Protein AF-A0AAW6M6F6-F1 (afdb_monomer)

Structure (mmCIF, N/CA/C/O backbone):
data_AF-A0AAW6M6F6-F1
#
_entry.id   AF-A0AAW6M6F6-F1
#
loop_
_atom_site.group_PDB
_atom_site.id
_atom_site.type_symbol
_atom_site.label_atom_id
_atom_site.label_alt_id
_atom_site.label_comp_id
_atom_site.label_asym_id
_atom_site.label_entity_id
_atom_site.label_seq_id
_atom_site.pdbx_PDB_ins_code
_atom_site.Cartn_x
_atom_site.Cartn_y
_atom_site.Cartn_z
_atom_site.occupancy
_atom_site.B_iso_or_equiv
_atom_site.auth_seq_id
_atom_site.auth_comp_id
_atom_site.auth_asym_id
_atom_site.auth_atom_id
_atom_site.pdbx_PDB_model_num
ATOM 1 N N . MET A 1 1 ? -24.696 -4.023 10.203 1.00 46.38 1 MET A N 1
ATOM 2 C CA . MET A 1 1 ? -23.803 -4.181 11.370 1.00 46.38 1 MET A CA 1
ATOM 3 C C . MET A 1 1 ? -22.875 -5.337 11.077 1.00 46.38 1 MET A C 1
ATOM 5 O O . MET A 1 1 ? -23.376 -6.430 10.841 1.00 46.38 1 MET A O 1
ATOM 9 N N . SER A 1 2 ? -21.565 -5.092 11.042 1.00 60.69 2 SER A N 1
ATOM 10 C CA . SER A 1 2 ? -20.575 -6.159 10.880 1.00 60.69 2 SER A CA 1
ATOM 11 C C . SER A 1 2 ? -20.701 -7.209 11.989 1.00 60.69 2 SER A C 1
ATOM 13 O O . SER A 1 2 ? -20.653 -6.879 13.171 1.00 60.69 2 SER A O 1
ATOM 15 N N . THR A 1 3 ? -20.844 -8.482 11.618 1.00 79.12 3 THR A N 1
ATOM 16 C CA . THR A 1 3 ? -20.852 -9.619 12.557 1.00 79.12 3 THR A CA 1
ATOM 17 C C . THR A 1 3 ? -19.440 -10.068 12.950 1.00 79.12 3 THR A C 1
ATOM 19 O O . THR A 1 3 ? -19.278 -10.988 13.756 1.00 79.12 3 THR A O 1
ATOM 22 N N . ILE A 1 4 ? -18.398 -9.438 12.392 1.00 89.19 4 ILE A N 1
ATOM 23 C CA . ILE A 1 4 ? -16.995 -9.798 12.639 1.00 89.19 4 ILE A CA 1
ATOM 24 C C . ILE A 1 4 ? -16.580 -9.421 14.065 1.00 89.19 4 ILE A C 1
ATOM 26 O O . ILE A 1 4 ? -15.900 -10.205 14.727 1.00 89.19 4 ILE A O 1
ATOM 30 N N . ILE A 1 5 ? -17.028 -8.259 14.545 1.00 93.69 5 ILE A N 1
ATOM 31 C CA . ILE A 1 5 ? -16.862 -7.792 15.926 1.00 93.69 5 ILE A CA 1
ATOM 32 C C . ILE A 1 5 ? -18.268 -7.582 16.492 1.00 93.69 5 ILE A C 1
ATOM 34 O O . ILE A 1 5 ? -18.785 -6.483 16.374 1.00 93.69 5 ILE A O 1
ATOM 38 N N . PRO A 1 6 ? -18.928 -8.617 17.039 1.00 91.69 6 PRO A N 1
ATOM 39 C CA . PRO A 1 6 ? -20.305 -8.501 17.519 1.00 91.69 6 PRO A CA 1
ATOM 40 C C . PRO A 1 6 ? -20.415 -7.835 18.898 1.00 91.69 6 PRO A C 1
ATOM 42 O O . PRO A 1 6 ? -21.495 -7.387 19.274 1.00 91.69 6 PRO A O 1
ATOM 45 N N . ASP A 1 7 ? -19.320 -7.795 19.660 1.00 91.81 7 ASP A N 1
ATOM 46 C CA . ASP A 1 7 ? -19.290 -7.315 21.038 1.00 91.81 7 ASP A CA 1
ATOM 47 C C . ASP A 1 7 ? -17.903 -6.777 21.440 1.00 91.81 7 ASP A C 1
ATOM 49 O O . ASP A 1 7 ? -16.893 -6.929 20.739 1.00 91.81 7 ASP A O 1
ATOM 53 N N . ILE A 1 8 ? -17.853 -6.133 22.611 1.00 91.19 8 ILE A N 1
ATOM 54 C CA . ILE A 1 8 ? -16.625 -5.548 23.163 1.00 91.19 8 ILE A CA 1
ATOM 55 C C . ILE A 1 8 ? -15.589 -6.609 23.564 1.00 91.19 8 ILE A C 1
ATOM 57 O O . ILE A 1 8 ? -14.389 -6.334 23.530 1.00 91.19 8 ILE A O 1
ATOM 61 N N . GLU A 1 9 ? -16.019 -7.820 23.926 1.00 92.19 9 GLU A N 1
ATOM 62 C CA . GLU A 1 9 ? -15.110 -8.903 24.316 1.00 92.19 9 GLU A CA 1
ATOM 63 C C . GLU A 1 9 ? -14.333 -9.427 23.107 1.00 92.19 9 GLU A C 1
ATOM 65 O O . GLU A 1 9 ? -13.122 -9.627 23.187 1.00 92.19 9 GLU A O 1
ATOM 70 N N . THR A 1 10 ? -14.986 -9.523 21.950 1.00 93.25 10 THR A N 1
ATOM 71 C CA . THR A 1 10 ? -14.354 -9.846 20.671 1.00 93.25 10 THR A CA 1
ATOM 72 C C . THR A 1 10 ? -13.327 -8.783 20.299 1.00 93.25 10 THR A C 1
ATOM 74 O O . THR A 1 10 ? -12.195 -9.120 19.949 1.00 93.25 10 THR A O 1
ATOM 77 N N . LEU A 1 11 ? -13.661 -7.496 20.446 1.00 92.81 11 LEU A N 1
ATOM 78 C CA . LEU A 1 11 ? -12.717 -6.406 20.190 1.00 92.81 11 LEU A CA 1
ATOM 79 C C . LEU A 1 11 ? -11.484 -6.494 21.115 1.00 92.81 11 LEU A C 1
ATOM 81 O O . LEU A 1 11 ? -10.346 -6.363 20.656 1.00 92.81 11 LEU A O 1
ATOM 85 N N . LYS A 1 12 ? -11.681 -6.794 22.405 1.00 92.75 12 LYS A N 1
ATOM 86 C CA . LYS A 1 12 ? -10.597 -6.944 23.396 1.00 92.75 12 LYS A CA 1
ATOM 87 C C . LYS A 1 12 ? -9.576 -8.031 23.054 1.00 92.75 12 LYS A C 1
ATOM 89 O O . LYS A 1 12 ? -8.444 -7.962 23.531 1.00 92.75 12 LYS A O 1
ATOM 94 N N . THR A 1 13 ? -9.929 -9.008 22.220 1.00 93.31 13 THR A N 1
ATOM 95 C CA . THR A 1 13 ? -8.981 -10.052 21.796 1.00 93.31 13 THR A CA 1
ATOM 96 C C . THR A 1 13 ? -7.839 -9.510 20.929 1.00 93.31 13 THR A C 1
ATOM 98 O O . THR A 1 13 ? -6.748 -10.080 20.917 1.00 93.31 13 THR A O 1
ATOM 101 N N . VAL A 1 14 ? -8.055 -8.384 20.237 1.00 94.38 14 VAL A N 1
ATOM 102 C CA . VAL A 1 14 ? -7.091 -7.808 19.283 1.00 94.38 14 VAL A CA 1
ATOM 103 C C . VAL A 1 14 ? -6.572 -6.431 19.679 1.00 94.38 14 VAL A C 1
ATOM 105 O O . VAL A 1 14 ? -5.511 -6.016 19.200 1.00 94.38 14 VAL A O 1
ATOM 108 N N . VAL A 1 15 ? -7.247 -5.729 20.589 1.00 92.19 15 VAL A N 1
ATOM 109 C CA . VAL A 1 15 ? -6.826 -4.421 21.107 1.00 92.19 15 VAL A CA 1
ATOM 110 C C . VAL A 1 15 ? -6.926 -4.353 22.624 1.00 92.19 15 VAL A C 1
ATOM 112 O O . VAL A 1 15 ? -7.806 -4.934 23.248 1.00 92.19 15 VAL A O 1
ATOM 115 N N . LYS A 1 16 ? -6.013 -3.600 23.241 1.00 85.38 16 LYS A N 1
ATOM 116 C CA . LYS A 1 16 ? -5.993 -3.437 24.694 1.00 85.38 16 LYS A CA 1
ATOM 117 C C . LYS A 1 16 ? -7.040 -2.410 25.127 1.00 85.38 16 LYS A C 1
ATOM 119 O O . LYS A 1 16 ? -6.812 -1.212 24.990 1.00 85.38 16 LYS A O 1
ATOM 124 N N . ILE A 1 17 ? -8.138 -2.883 25.713 1.00 82.06 17 ILE A N 1
ATOM 125 C CA . ILE A 1 17 ? -9.184 -2.050 26.319 1.00 82.06 17 ILE A CA 1
ATOM 126 C C . ILE A 1 17 ? -9.294 -2.417 27.803 1.00 82.06 17 ILE A C 1
ATOM 128 O O . ILE A 1 17 ? -9.713 -3.515 28.154 1.0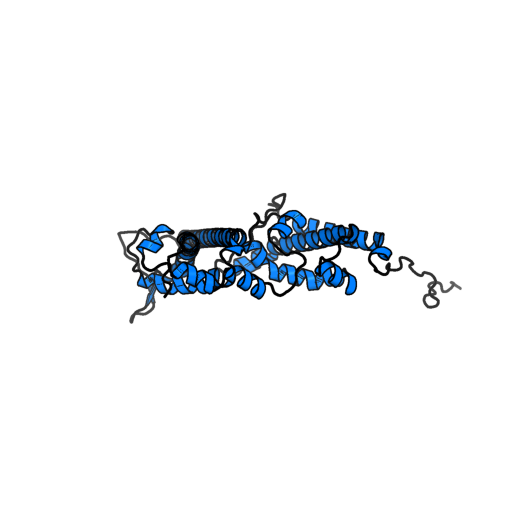0 82.06 17 ILE A O 1
ATOM 132 N N . ASN A 1 18 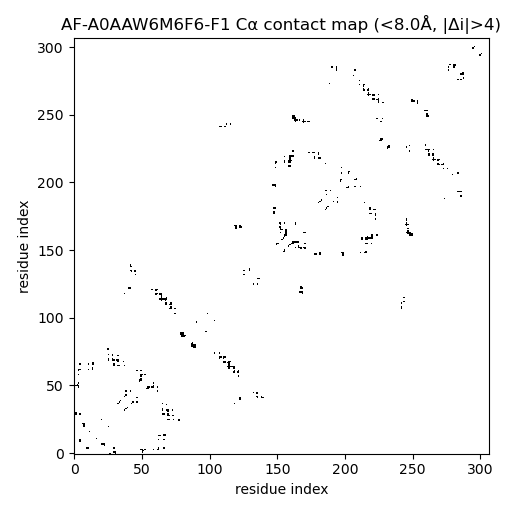? -8.895 -1.495 28.684 1.00 70.31 18 ASN A N 1
ATOM 133 C CA . ASN A 1 18 ? -8.864 -1.715 30.140 1.00 70.31 18 ASN A CA 1
ATOM 134 C C . ASN A 1 18 ? -10.103 -1.169 30.876 1.00 70.31 18 ASN A C 1
ATOM 136 O O . ASN A 1 18 ? -10.195 -1.286 32.098 1.00 70.31 18 ASN A O 1
ATOM 140 N N . ALA A 1 19 ? -10.987 -0.464 30.172 1.00 66.12 19 ALA A N 1
ATOM 141 C CA . ALA A 1 19 ? -12.178 0.165 30.732 1.00 66.12 19 ALA A CA 1
ATOM 142 C C . ALA A 1 19 ? -13.436 -0.522 30.193 1.00 66.12 19 ALA A C 1
ATOM 144 O O . ALA A 1 19 ? -13.404 -1.134 29.126 1.00 66.12 19 ALA A O 1
ATOM 145 N N . ALA A 1 20 ? -14.540 -0.412 30.931 1.00 70.00 20 ALA A N 1
ATOM 146 C CA . ALA A 1 20 ? -15.856 -0.787 30.434 1.00 70.00 20 ALA A CA 1
ATOM 147 C C . ALA A 1 20 ? -16.324 0.285 29.436 1.00 70.00 20 ALA A C 1
ATOM 149 O O . ALA A 1 20 ? -17.071 1.186 29.798 1.00 70.00 20 ALA A O 1
ATOM 150 N N . ILE A 1 21 ? -15.798 0.238 28.210 1.00 79.56 21 ILE A N 1
ATOM 151 C CA . ILE A 1 21 ? -16.317 1.041 27.099 1.00 79.56 21 ILE A CA 1
ATOM 152 C C . ILE A 1 21 ? -17.584 0.331 26.600 1.00 79.56 21 ILE A C 1
ATOM 154 O O . ILE A 1 21 ? -17.484 -0.856 26.266 1.00 79.56 21 ILE A O 1
ATOM 158 N N . PRO A 1 22 ? -18.755 0.997 26.572 1.00 86.62 22 PRO A N 1
ATOM 159 C CA . PRO A 1 22 ? -19.959 0.435 25.969 1.00 86.62 22 PRO A CA 1
ATOM 160 C C . PRO A 1 22 ? -19.710 0.099 24.499 1.00 86.62 22 PRO A C 1
ATOM 162 O O . PRO A 1 22 ? -19.060 0.860 23.779 1.00 86.62 22 PRO A O 1
ATOM 165 N N . TYR A 1 23 ? -20.216 -1.043 24.041 1.00 89.12 23 TYR A N 1
ATOM 166 C CA . TYR A 1 23 ? -20.014 -1.477 22.659 1.00 89.12 23 TYR A CA 1
ATOM 167 C C . TYR A 1 23 ? -20.660 -0.497 21.665 1.00 89.12 23 TYR A C 1
ATOM 169 O O . TYR A 1 23 ? -20.109 -0.223 20.603 1.00 89.12 23 TYR A O 1
ATOM 177 N N . GLU A 1 24 ? -21.774 0.112 22.060 1.00 88.94 24 GLU A N 1
ATOM 178 C CA . GLU A 1 24 ? -22.535 1.114 21.315 1.00 88.94 24 GLU A CA 1
ATOM 179 C C . GLU A 1 24 ? -21.725 2.385 21.034 1.00 88.94 24 GLU A C 1
ATOM 181 O O . GLU A 1 24 ? -21.984 3.069 20.049 1.00 88.94 24 GLU A O 1
ATOM 186 N N . SER A 1 25 ? -20.721 2.689 21.863 1.00 87.44 25 SER A N 1
ATOM 187 C CA . SER A 1 25 ? -19.815 3.824 21.653 1.00 87.44 25 SER A CA 1
ATOM 188 C C . SER A 1 25 ? -18.738 3.544 20.603 1.00 87.44 25 SER A C 1
ATOM 190 O O . SER A 1 25 ? -18.072 4.470 20.158 1.00 87.44 25 SER A O 1
ATOM 192 N N . VAL A 1 26 ? -18.527 2.279 20.228 1.00 89.75 26 VAL A N 1
ATOM 193 C CA . VAL A 1 26 ? -17.476 1.865 19.283 1.00 89.75 26 VAL A CA 1
ATOM 194 C C . VAL A 1 26 ? -18.065 1.308 17.988 1.00 89.75 26 VAL A C 1
ATOM 196 O O . VAL A 1 26 ? -17.446 1.425 16.933 1.00 89.75 26 VAL A O 1
ATOM 199 N N . SER A 1 27 ? -19.262 0.720 18.046 1.00 90.75 27 SER A N 1
ATOM 200 C CA . SER A 1 27 ? -19.880 0.017 16.922 1.00 90.75 27 SER A CA 1
ATOM 201 C C . SER A 1 27 ? -20.095 0.842 15.643 1.00 90.75 27 SER A C 1
ATOM 203 O O . SER A 1 27 ? -19.981 0.235 14.573 1.00 90.75 27 SER A O 1
ATOM 205 N N . PRO A 1 28 ? -20.321 2.176 15.676 1.00 91.44 28 PRO A N 1
ATOM 206 C CA . PRO A 1 28 ? -20.384 2.976 14.450 1.00 91.44 28 PRO A CA 1
ATOM 207 C C . PRO A 1 28 ? -19.073 2.916 13.653 1.00 91.44 28 PRO A C 1
ATOM 209 O O . PRO A 1 28 ? -19.085 2.581 12.470 1.00 91.44 28 PRO A O 1
ATOM 212 N N . TYR A 1 29 ? -17.936 3.077 14.337 1.00 94.06 29 TYR A N 1
ATOM 213 C CA . TYR A 1 29 ? -16.607 3.112 13.717 1.00 94.06 29 TYR A CA 1
ATOM 214 C C . TYR A 1 29 ? -16.141 1.756 13.172 1.00 94.06 29 TYR A C 1
ATOM 216 O O . TYR A 1 29 ? -15.140 1.694 12.461 1.00 94.06 29 TYR A O 1
ATOM 224 N N . ILE A 1 30 ? -16.822 0.653 13.512 1.00 94.56 30 ILE A N 1
ATOM 225 C CA . ILE A 1 30 ? -16.489 -0.680 12.986 1.00 94.56 30 ILE A CA 1
ATOM 226 C C . ILE A 1 30 ? -16.809 -0.746 11.493 1.00 94.56 30 ILE A C 1
ATOM 228 O O . ILE A 1 30 ? -15.996 -1.253 10.722 1.00 94.56 30 ILE A O 1
ATOM 232 N N . ASN A 1 31 ? -17.978 -0.245 11.081 1.00 91.75 31 ASN A N 1
ATOM 233 C CA . ASN A 1 31 ? -18.333 -0.241 9.660 1.00 91.75 31 ASN A CA 1
ATOM 234 C C . ASN A 1 31 ? -17.477 0.796 8.920 1.00 91.75 31 ASN A C 1
ATOM 236 O O . ASN A 1 31 ? -16.895 0.459 7.899 1.00 91.75 31 ASN A O 1
ATOM 240 N N . ASP A 1 32 ? -17.253 1.978 9.506 1.00 93.88 32 ASP A N 1
ATOM 241 C CA . ASP A 1 32 ? -16.365 2.985 8.907 1.00 93.88 32 ASP A CA 1
ATOM 242 C C . ASP A 1 32 ? -14.947 2.435 8.676 1.00 93.88 32 ASP A C 1
ATOM 244 O O . ASP A 1 32 ? -14.358 2.622 7.615 1.00 93.88 32 ASP A O 1
ATOM 248 N N . ALA A 1 33 ? -14.385 1.701 9.644 1.00 95.12 33 ALA A N 1
ATOM 249 C CA . ALA A 1 33 ? -13.069 1.086 9.490 1.00 95.12 33 ALA A CA 1
ATOM 250 C C . ALA A 1 33 ? -13.042 -0.014 8.414 1.00 95.12 33 ALA A C 1
ATOM 252 O O . ALA A 1 33 ? -12.015 -0.181 7.748 1.00 95.12 33 ALA A O 1
ATOM 253 N N . LEU A 1 34 ? -14.135 -0.768 8.244 1.00 94.88 34 LEU A N 1
ATOM 254 C CA . LEU A 1 34 ? -14.266 -1.741 7.157 1.00 94.88 34 LEU A CA 1
ATOM 255 C C . LEU A 1 34 ? -14.268 -1.031 5.804 1.00 94.88 34 LEU A C 1
ATOM 257 O O . LEU A 1 34 ? -13.418 -1.347 4.969 1.00 94.88 34 LEU A O 1
ATOM 261 N N . ASP A 1 35 ? -15.149 -0.051 5.639 1.00 93.81 35 ASP A N 1
ATOM 262 C CA . ASP A 1 35 ? -15.405 0.642 4.376 1.00 93.81 35 ASP A CA 1
ATOM 263 C C . ASP A 1 35 ? -14.191 1.474 3.931 1.00 93.81 35 ASP A C 1
ATOM 265 O O . ASP A 1 35 ? -13.819 1.479 2.758 1.00 93.81 35 ASP A O 1
ATOM 269 N N . ILE A 1 36 ? -13.522 2.155 4.870 1.00 93.62 36 ILE A N 1
ATOM 270 C CA . ILE A 1 36 ? -12.385 3.035 4.564 1.00 93.62 36 ILE A CA 1
ATOM 271 C C . ILE A 1 36 ? -11.114 2.227 4.273 1.00 93.62 36 ILE A C 1
ATOM 273 O O . ILE A 1 36 ? -10.368 2.560 3.348 1.00 93.62 36 ILE A O 1
ATOM 277 N N . TYR A 1 37 ? -10.821 1.190 5.066 1.00 95.25 37 TYR A N 1
ATOM 278 C CA . TYR A 1 37 ? -9.491 0.568 5.055 1.00 95.25 37 TYR A CA 1
ATOM 279 C C . TYR A 1 37 ? -9.452 -0.850 4.491 1.00 95.25 37 TYR A C 1
ATOM 281 O O . TYR A 1 37 ? -8.457 -1.218 3.863 1.00 95.25 37 TYR A O 1
ATOM 289 N N . ILE A 1 38 ? -10.475 -1.672 4.735 1.00 95.88 38 ILE A N 1
ATOM 290 C CA . ILE A 1 38 ? -10.411 -3.115 4.462 1.00 95.88 38 ILE A CA 1
ATOM 291 C C . ILE A 1 38 ? -11.093 -3.447 3.137 1.00 95.88 38 ILE A C 1
ATOM 293 O O . ILE A 1 38 ? -10.454 -4.046 2.270 1.00 95.88 38 ILE A O 1
ATOM 297 N N . GLU A 1 39 ? -12.351 -3.043 2.956 1.00 95.00 39 GLU A N 1
ATOM 298 C CA . GLU A 1 39 ? -13.147 -3.350 1.763 1.00 95.00 39 GLU A CA 1
ATOM 299 C C . GLU A 1 39 ? -12.451 -2.944 0.459 1.00 95.00 39 GLU A C 1
ATOM 301 O O . GLU A 1 39 ? -12.345 -3.800 -0.425 1.00 95.00 39 GLU A O 1
ATOM 306 N N . PRO A 1 40 ? -11.850 -1.743 0.330 1.00 93.62 40 PRO A N 1
ATOM 307 C CA . PRO A 1 40 ? -11.172 -1.359 -0.906 1.00 93.62 40 PRO A CA 1
ATOM 308 C C . PRO A 1 40 ? -10.025 -2.310 -1.277 1.00 93.62 40 PRO A C 1
ATOM 310 O O . PRO A 1 40 ? -9.686 -2.462 -2.450 1.00 93.62 40 PRO A O 1
ATOM 313 N N . GLN A 1 41 ? -9.428 -2.981 -0.287 1.00 94.75 41 GLN A N 1
ATOM 314 C CA . GLN A 1 41 ? -8.277 -3.857 -0.485 1.00 94.75 41 GLN A CA 1
ATOM 315 C C . GLN A 1 41 ? -8.651 -5.319 -0.753 1.00 94.75 41 GLN A C 1
ATOM 317 O O . GLN A 1 41 ? -7.891 -6.014 -1.438 1.00 94.75 41 GLN A O 1
ATOM 322 N N . VAL A 1 42 ? -9.779 -5.798 -0.216 1.00 95.12 42 VAL A N 1
ATOM 323 C CA . VAL A 1 42 ? -10.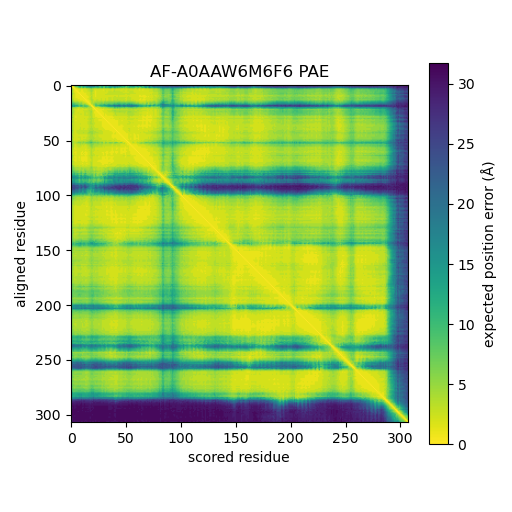153 -7.227 -0.266 1.00 95.12 42 VAL A CA 1
ATOM 324 C C . VAL A 1 42 ? -11.479 -7.520 -0.970 1.00 95.12 42 VAL A C 1
ATOM 326 O O . VAL A 1 42 ? -11.675 -8.655 -1.396 1.00 95.12 42 VAL A O 1
ATOM 329 N N . GLY A 1 43 ? -12.353 -6.524 -1.120 1.00 94.94 43 GLY A N 1
ATOM 330 C CA . GLY A 1 43 ? -13.701 -6.659 -1.671 1.00 94.94 43 GLY A CA 1
ATOM 331 C C . GLY A 1 43 ? -14.738 -7.114 -0.638 1.00 94.94 43 GLY A C 1
ATOM 332 O O . GLY A 1 43 ? -14.432 -7.852 0.304 1.00 94.94 43 GLY A O 1
ATOM 333 N N . ASN A 1 44 ? -15.990 -6.702 -0.837 1.00 93.81 44 ASN A N 1
ATOM 334 C CA . ASN A 1 44 ? -17.114 -6.995 0.058 1.00 93.81 44 ASN A CA 1
ATOM 335 C C . ASN A 1 44 ? -17.354 -8.505 0.245 1.00 93.81 44 ASN A C 1
ATOM 337 O O . ASN A 1 44 ? -17.576 -8.963 1.360 1.00 93.81 44 ASN A O 1
ATOM 341 N N . VAL A 1 45 ? -17.202 -9.310 -0.812 1.00 94.81 45 VAL A N 1
ATOM 342 C CA . VAL A 1 45 ? -17.445 -10.763 -0.742 1.00 94.81 45 VAL A CA 1
ATOM 343 C C . VAL A 1 45 ? -16.492 -11.464 0.237 1.00 94.81 45 VAL A C 1
ATOM 345 O O . VAL A 1 45 ? -16.878 -12.413 0.916 1.00 94.81 45 VAL A O 1
ATOM 348 N N . ILE A 1 46 ? -15.244 -10.998 0.356 1.00 95.94 46 ILE A N 1
ATOM 349 C CA . ILE A 1 46 ? -14.286 -11.548 1.330 1.00 95.94 46 ILE A CA 1
ATOM 350 C C . ILE A 1 46 ? -14.702 -11.203 2.763 1.00 95.94 46 ILE A C 1
ATOM 352 O O . ILE A 1 46 ? -14.565 -12.035 3.663 1.00 95.94 46 ILE A O 1
ATOM 356 N N . ILE A 1 47 ? -15.249 -10.005 2.971 1.00 95.19 47 ILE A N 1
ATOM 357 C CA . ILE A 1 47 ? -15.801 -9.577 4.260 1.00 95.19 47 ILE A CA 1
ATOM 358 C C . ILE A 1 47 ? -17.030 -10.423 4.614 1.00 95.19 47 ILE A C 1
ATOM 360 O O . ILE A 1 47 ? -17.139 -10.882 5.754 1.00 95.19 47 ILE A O 1
ATOM 364 N N . ASP A 1 48 ? -17.905 -10.706 3.648 1.00 94.25 48 ASP A N 1
ATOM 365 C CA . ASP A 1 48 ? -19.095 -11.541 3.843 1.00 94.25 48 ASP A CA 1
ATOM 366 C C . ASP A 1 48 ? -18.721 -12.976 4.233 1.00 94.25 48 ASP A C 1
ATOM 368 O O . ASP A 1 48 ? -19.253 -13.511 5.208 1.00 94.25 48 ASP A O 1
ATOM 372 N N . ILE A 1 49 ? -17.736 -13.580 3.554 1.00 93.44 49 ILE A N 1
ATOM 373 C CA . ILE A 1 49 ? -17.220 -14.914 3.909 1.00 93.44 49 ILE A CA 1
ATOM 374 C C . ILE A 1 49 ? -16.712 -14.921 5.354 1.00 93.44 49 ILE A C 1
ATOM 376 O O . ILE A 1 49 ? -17.048 -15.822 6.124 1.00 93.44 49 ILE A O 1
ATOM 380 N N . ALA A 1 50 ? -15.939 -13.912 5.758 1.00 93.56 50 ALA A N 1
ATOM 381 C CA . ALA A 1 50 ? -15.424 -13.825 7.124 1.00 93.56 50 ALA A CA 1
ATOM 382 C C . ALA A 1 50 ? -16.537 -13.609 8.168 1.00 93.56 50 ALA A C 1
ATOM 384 O O . ALA A 1 50 ? -16.444 -14.103 9.295 1.00 93.56 50 ALA A O 1
ATOM 385 N N . SER A 1 51 ? -17.599 -12.905 7.776 1.00 91.50 51 SER A N 1
ATOM 386 C CA . SER A 1 51 ? -18.777 -12.597 8.590 1.00 91.50 51 SER A CA 1
ATOM 387 C C . SER A 1 51 ? -19.636 -13.827 8.904 1.00 91.50 51 SER A C 1
ATOM 389 O O . SER A 1 51 ? -20.274 -13.853 9.959 1.00 91.50 51 SER A O 1
ATOM 391 N N . THR A 1 52 ? -19.607 -14.868 8.058 1.00 90.19 52 THR A N 1
ATOM 392 C CA . THR A 1 52 ? -20.269 -16.162 8.341 1.00 90.19 52 THR A CA 1
ATOM 393 C C . THR A 1 52 ? -19.678 -16.876 9.560 1.00 90.19 52 THR A C 1
ATOM 395 O O . THR A 1 52 ? -20.376 -17.602 10.263 1.00 90.19 52 THR A O 1
ATOM 398 N N . GLY A 1 53 ? -18.385 -16.663 9.831 1.00 84.75 53 GLY A N 1
ATOM 399 C CA . GLY A 1 53 ? -17.648 -17.337 10.897 1.00 84.75 53 GLY A CA 1
ATOM 400 C C . GLY A 1 53 ? -17.192 -18.766 10.586 1.00 84.75 53 GLY A C 1
ATOM 401 O O . GLY A 1 53 ? -16.505 -19.347 11.425 1.00 84.75 53 GLY A O 1
ATOM 402 N N . GLU A 1 54 ? -17.503 -19.316 9.407 1.00 90.38 54 GLU A N 1
ATOM 403 C CA . GLU A 1 54 ? -17.063 -20.663 9.007 1.00 90.38 54 GLU A CA 1
ATOM 404 C C . GLU A 1 54 ? -15.546 -20.717 8.766 1.00 90.38 54 GLU A C 1
ATOM 406 O O . GLU A 1 54 ? -14.858 -21.632 9.224 1.00 90.38 54 GLU A O 1
ATOM 411 N N . ASP A 1 55 ? -14.995 -19.694 8.104 1.00 93.88 55 ASP A N 1
ATOM 412 C CA . ASP A 1 55 ? -13.552 -19.544 7.914 1.00 93.88 55 ASP A CA 1
ATOM 413 C C . ASP A 1 55 ? -12.921 -18.770 9.077 1.00 93.88 55 ASP A C 1
ATOM 415 O O . ASP A 1 55 ? -12.691 -17.557 9.023 1.00 93.88 55 ASP A O 1
ATOM 419 N N . THR A 1 56 ? -12.618 -19.495 10.152 1.00 93.88 56 THR A N 1
ATOM 420 C CA . THR A 1 56 ? -12.026 -18.929 11.372 1.00 93.88 56 THR A CA 1
ATOM 421 C C . THR A 1 56 ? -10.677 -18.252 11.129 1.00 93.88 56 THR A C 1
ATOM 423 O O . THR A 1 56 ? -10.357 -17.268 11.795 1.00 93.88 56 THR A O 1
ATOM 426 N N . THR A 1 57 ? -9.892 -18.728 10.155 1.00 96.19 57 THR A N 1
ATOM 427 C CA . THR A 1 57 ? -8.579 -18.148 9.836 1.00 96.19 57 THR A CA 1
ATOM 428 C C . THR A 1 57 ? -8.728 -16.805 9.135 1.00 96.19 57 THR A C 1
ATOM 430 O O . THR A 1 57 ? -8.042 -15.847 9.498 1.00 96.19 57 THR A O 1
ATOM 433 N N . LEU A 1 58 ? -9.624 -16.713 8.146 1.00 96.56 58 LEU A N 1
ATOM 434 C CA . LEU A 1 58 ? -9.923 -15.444 7.487 1.00 96.56 58 LEU A CA 1
ATOM 435 C C . LEU A 1 58 ? -10.519 -14.447 8.486 1.00 96.56 58 LEU A C 1
ATOM 437 O O . LEU A 1 58 ? -10.061 -13.306 8.556 1.00 96.56 58 LEU A O 1
ATOM 441 N N . LYS A 1 59 ? -11.474 -14.900 9.308 1.00 95.69 59 LYS A N 1
ATOM 442 C CA . LYS A 1 59 ? -12.093 -14.079 10.351 1.00 95.69 59 LYS A CA 1
ATOM 443 C C . LYS A 1 59 ? -11.063 -13.518 11.333 1.00 95.69 59 LYS A C 1
ATOM 445 O O . LYS A 1 59 ? -11.073 -12.314 11.561 1.00 95.69 59 LYS A O 1
ATOM 450 N N . ASP A 1 60 ? -10.146 -14.334 11.866 1.00 96.31 60 ASP A N 1
ATOM 451 C CA . ASP A 1 60 ? -9.089 -13.856 12.779 1.00 96.31 60 ASP A CA 1
ATOM 452 C C . ASP A 1 60 ? -8.177 -12.817 12.105 1.00 96.31 60 ASP A C 1
ATOM 454 O O . ASP A 1 60 ? -7.807 -11.809 12.708 1.00 96.31 60 ASP A O 1
ATOM 458 N N . LYS A 1 61 ? -7.842 -13.011 10.825 1.00 97.50 61 LYS A N 1
ATOM 459 C CA . LYS A 1 61 ? -7.006 -12.056 10.082 1.00 97.50 61 LYS A CA 1
ATOM 460 C C . LYS A 1 61 ? -7.703 -10.716 9.860 1.00 97.50 61 LYS A C 1
ATOM 462 O O . LYS A 1 61 ? -7.063 -9.689 10.085 1.00 97.50 61 LYS A O 1
ATOM 467 N N . ILE A 1 62 ? -8.983 -10.716 9.477 1.00 97.19 62 ILE A N 1
ATOM 468 C CA . ILE A 1 62 ? -9.769 -9.478 9.356 1.00 97.19 62 ILE A CA 1
ATOM 469 C C . ILE A 1 62 ? -9.949 -8.825 10.729 1.00 97.19 62 ILE A C 1
ATOM 471 O O . ILE A 1 62 ? -9.755 -7.623 10.871 1.00 97.19 62 ILE A O 1
ATOM 475 N N . LEU A 1 63 ? -10.226 -9.604 11.775 1.00 96.56 63 LEU A N 1
ATOM 476 C CA . LEU A 1 63 ? -10.369 -9.091 13.136 1.00 96.56 63 LEU A CA 1
ATOM 477 C C . LEU A 1 63 ? -9.102 -8.354 13.609 1.00 96.56 63 LEU A C 1
ATOM 479 O O . LEU A 1 63 ? -9.185 -7.266 14.183 1.00 96.56 63 LEU A O 1
ATOM 483 N N . ARG A 1 64 ? -7.916 -8.906 13.319 1.00 97.06 64 ARG A N 1
ATOM 484 C CA . ARG A 1 64 ? -6.617 -8.321 13.697 1.00 97.06 64 ARG A CA 1
ATOM 485 C C . ARG A 1 64 ? -6.303 -6.986 13.025 1.00 97.06 64 ARG A C 1
ATOM 487 O O . ARG A 1 64 ? -5.538 -6.220 13.615 1.00 97.06 64 ARG A O 1
ATOM 494 N N . CYS A 1 65 ? -6.833 -6.704 11.834 1.00 96.75 65 CYS A N 1
ATOM 495 C CA . CYS A 1 65 ? -6.719 -5.373 11.232 1.00 96.75 65 CYS A CA 1
ATOM 496 C C . CYS A 1 65 ? -7.875 -4.458 11.646 1.00 96.75 65 CYS A C 1
ATOM 498 O O . CYS A 1 65 ? -7.624 -3.319 12.038 1.00 96.75 65 CYS A O 1
ATOM 500 N N . LEU A 1 66 ? -9.107 -4.969 11.663 1.00 97.06 66 LEU A N 1
ATOM 501 C CA . LEU A 1 66 ? -10.308 -4.193 11.952 1.00 97.06 66 LEU A CA 1
ATOM 502 C C . LEU A 1 66 ? -10.311 -3.594 13.360 1.00 97.06 66 LEU A C 1
ATOM 504 O O . LEU A 1 66 ? -10.597 -2.410 13.514 1.00 97.06 66 LEU A O 1
ATOM 508 N N . GLY A 1 67 ? -9.955 -4.368 14.388 1.00 96.19 67 GLY A N 1
ATOM 509 C CA . GLY A 1 67 ? -10.011 -3.894 15.774 1.00 96.19 67 GLY A CA 1
ATOM 510 C C . GLY A 1 67 ? -9.137 -2.658 16.040 1.00 96.19 67 GLY A C 1
ATOM 511 O O . GLY A 1 67 ? -9.648 -1.645 16.523 1.00 96.19 67 GLY A O 1
ATOM 512 N N . PRO A 1 68 ? -7.828 -2.689 15.714 1.00 96.62 68 PRO A N 1
ATOM 513 C CA . PRO A 1 68 ? -6.965 -1.516 15.848 1.00 96.62 68 PRO A CA 1
ATOM 514 C C . PRO A 1 68 ? -7.416 -0.314 15.011 1.00 96.62 68 PRO A C 1
ATOM 516 O O . PRO A 1 68 ? -7.370 0.803 15.518 1.00 96.62 68 PRO A O 1
ATOM 519 N N . LEU A 1 69 ? -7.873 -0.527 13.771 1.00 96.56 69 LEU A N 1
ATOM 520 C CA . LEU A 1 69 ? -8.337 0.558 12.894 1.00 96.56 69 LEU A CA 1
ATOM 521 C C . LEU A 1 69 ? -9.620 1.213 13.418 1.00 96.56 69 LEU A C 1
ATOM 523 O O . LEU A 1 69 ? -9.712 2.437 13.432 1.00 96.56 69 LEU A O 1
ATOM 527 N N . THR A 1 70 ? -10.550 0.410 13.939 1.00 95.25 70 THR A N 1
ATOM 528 C CA . THR A 1 70 ? -11.780 0.882 14.593 1.00 95.25 70 THR A CA 1
ATOM 529 C C . THR A 1 70 ? -11.450 1.829 15.743 1.00 95.25 70 THR A C 1
ATOM 531 O O . THR A 1 70 ? -11.950 2.948 15.796 1.00 95.25 70 THR A O 1
ATOM 534 N N . LEU A 1 71 ? -10.566 1.415 16.661 1.00 93.62 71 LEU A N 1
ATOM 535 C CA . LEU A 1 71 ? -10.189 2.277 17.783 1.00 93.62 71 LEU A CA 1
ATOM 536 C C . LEU A 1 71 ? -9.397 3.504 17.335 1.00 93.62 71 LEU A C 1
ATOM 538 O O . LEU A 1 71 ? -9.552 4.562 17.938 1.00 93.62 71 LEU A O 1
ATOM 542 N N . ALA A 1 72 ? -8.554 3.388 16.305 1.00 92.88 72 ALA A N 1
ATOM 543 C CA . ALA A 1 72 ? -7.821 4.533 15.773 1.00 92.88 72 ALA A CA 1
ATOM 544 C C . ALA A 1 72 ? -8.769 5.618 15.236 1.00 92.88 72 ALA A C 1
ATOM 546 O O . ALA A 1 72 ? -8.508 6.794 15.474 1.00 92.88 72 ALA A O 1
ATOM 547 N N . LEU A 1 73 ? -9.869 5.230 14.577 1.00 92.25 73 LEU A N 1
ATOM 548 C CA . LEU A 1 73 ? -10.928 6.154 14.158 1.00 92.25 73 LEU A CA 1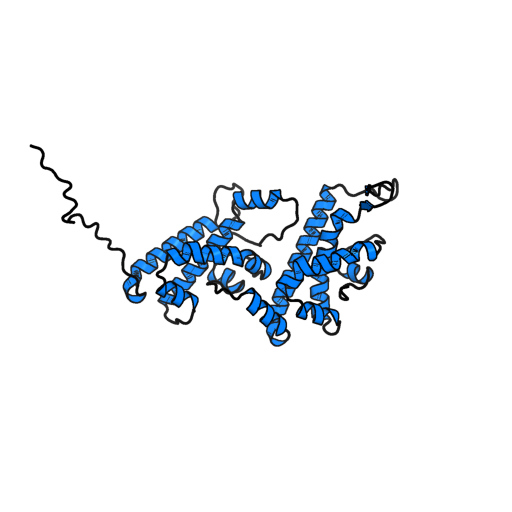
ATOM 549 C C . LEU A 1 73 ? -11.693 6.724 15.358 1.00 92.25 73 LEU A C 1
ATOM 551 O O . LEU A 1 73 ? -11.816 7.935 15.484 1.00 92.25 73 LEU A O 1
ATOM 555 N N . ALA A 1 74 ? -12.130 5.863 16.278 1.00 91.12 74 ALA A N 1
ATOM 556 C CA . ALA A 1 74 ? -12.962 6.267 17.411 1.00 91.12 74 ALA A CA 1
ATOM 557 C C . ALA A 1 74 ? -12.239 7.190 18.417 1.00 91.12 74 ALA A C 1
ATOM 559 O O . ALA A 1 74 ? -12.883 7.918 19.167 1.00 91.12 74 ALA A O 1
ATOM 560 N N . THR A 1 75 ? -10.900 7.149 18.475 1.00 87.75 75 THR A N 1
ATOM 561 C CA . THR A 1 75 ? -10.096 7.790 19.537 1.00 87.75 75 THR A CA 1
ATOM 562 C C . THR A 1 75 ? -10.409 9.276 19.736 1.00 87.75 75 THR A C 1
ATOM 564 O O . THR A 1 75 ? -10.421 9.726 20.881 1.00 87.75 75 THR A O 1
ATOM 567 N N . ASP A 1 76 ? -10.671 10.022 18.662 1.00 82.50 76 ASP A N 1
ATOM 568 C CA . ASP A 1 76 ? -10.908 11.470 18.748 1.00 82.50 76 ASP A CA 1
ATOM 569 C C . ASP A 1 76 ? -12.272 11.804 19.381 1.00 82.50 76 ASP A C 1
ATOM 571 O O . ASP A 1 76 ? -12.446 12.879 19.951 1.00 82.50 76 ASP A O 1
ATOM 575 N N . GLU A 1 77 ? -13.225 10.873 19.324 1.00 84.19 77 GLU A N 1
ATOM 576 C CA . GLU A 1 77 ? -14.621 11.099 19.704 1.00 84.19 77 GLU A CA 1
ATOM 577 C C . GLU A 1 77 ? -15.029 10.356 20.984 1.00 84.19 77 GLU A C 1
ATOM 579 O O . GLU A 1 77 ? -15.955 10.783 21.669 1.00 84.19 77 GLU A O 1
ATOM 584 N N . LEU A 1 78 ? -14.303 9.305 21.391 1.00 82.50 78 LEU A N 1
ATOM 585 C CA . LEU A 1 78 ? -14.630 8.498 22.581 1.00 82.50 78 LEU A CA 1
ATOM 586 C C . LEU A 1 78 ? -14.681 9.292 23.902 1.00 82.50 78 LEU A C 1
ATOM 588 O O . LEU A 1 78 ? -15.276 8.824 24.871 1.00 82.50 78 LEU A O 1
ATOM 592 N N . GLY A 1 79 ? -14.040 10.463 23.968 1.00 74.56 79 GLY A N 1
ATOM 593 C CA . GLY A 1 79 ? -14.068 11.354 25.136 1.00 74.56 79 GLY A CA 1
ATOM 594 C C . GLY A 1 79 ? -15.138 12.449 25.083 1.00 74.56 79 GLY A C 1
ATOM 595 O O . GLY A 1 79 ? -15.255 13.221 26.038 1.00 74.56 79 GLY A O 1
ATOM 596 N N . ILE A 1 80 ? -15.885 12.541 23.980 1.00 77.88 80 ILE A N 1
ATOM 597 C CA . ILE A 1 80 ? -16.835 13.615 23.692 1.00 77.88 80 ILE A CA 1
ATOM 598 C C . ILE A 1 80 ? -18.255 13.137 24.004 1.00 77.88 80 ILE A C 1
ATOM 600 O O . ILE A 1 80 ? -18.646 12.014 23.700 1.00 77.88 80 ILE A O 1
ATOM 604 N N . SER A 1 81 ? -19.049 13.993 24.640 1.00 75.88 81 SER A N 1
ATOM 605 C CA . SER A 1 81 ? -20.459 13.743 24.931 1.00 75.88 81 SER A CA 1
ATOM 606 C C . SER A 1 81 ? -21.320 14.877 24.388 1.00 75.88 81 SER A C 1
ATOM 608 O O . SER A 1 81 ? -21.069 16.052 24.668 1.00 75.88 81 SER A O 1
ATOM 610 N N . PHE A 1 82 ? -22.349 14.511 23.626 1.00 77.38 82 PHE A N 1
ATOM 611 C CA . PHE A 1 82 ? -23.345 15.430 23.083 1.00 77.38 82 PHE A CA 1
ATOM 612 C C . PHE A 1 82 ? -24.596 15.393 23.963 1.00 77.38 82 PHE A C 1
ATOM 614 O O . PHE A 1 82 ? -25.154 14.323 24.199 1.00 77.38 82 PHE A O 1
ATOM 621 N N . GLY A 1 83 ? -25.044 16.549 24.447 1.00 77.12 83 GLY A N 1
ATOM 622 C CA . GLY A 1 83 ? -26.290 16.660 25.206 1.00 77.12 83 GLY A CA 1
ATOM 623 C C . GLY A 1 83 ? -26.899 18.054 25.116 1.00 77.12 83 GLY A C 1
ATOM 624 O O . GLY A 1 83 ? -26.339 18.947 24.483 1.00 77.12 83 GLY A O 1
ATOM 625 N N . ASP A 1 84 ? -28.025 18.262 25.797 1.00 71.12 84 ASP A N 1
ATOM 626 C CA . ASP A 1 84 ? -28.774 19.532 25.773 1.00 71.12 84 ASP A CA 1
ATOM 627 C C . ASP A 1 84 ? -27.955 20.736 26.278 1.00 71.12 84 ASP A C 1
ATOM 629 O O . ASP A 1 84 ? -28.261 21.885 25.972 1.00 71.12 84 ASP A O 1
ATOM 633 N N . SER A 1 85 ? -26.885 20.478 27.039 1.00 73.88 85 SER A N 1
ATOM 634 C CA . SER A 1 85 ? -25.926 21.489 27.515 1.00 73.88 85 SER A CA 1
ATOM 635 C C . SER A 1 85 ? -24.781 21.777 26.528 1.00 73.88 85 SER A C 1
ATOM 637 O O . SER A 1 85 ? -23.857 22.515 26.866 1.00 73.88 85 SER A O 1
ATOM 639 N N . GLY A 1 86 ? -24.817 21.203 25.322 1.00 76.75 86 GLY A N 1
ATOM 640 C CA . GLY A 1 86 ? -23.782 21.330 24.295 1.00 76.75 86 GLY A CA 1
ATOM 641 C C . GLY A 1 86 ? -22.779 20.170 24.276 1.00 76.75 86 GLY A C 1
ATOM 642 O O . GLY A 1 86 ? -23.059 19.062 24.737 1.00 76.75 86 GLY A O 1
ATOM 643 N N . ILE A 1 87 ? -21.604 20.429 23.694 1.00 76.19 87 ILE A N 1
ATOM 644 C CA . ILE A 1 87 ? -20.501 19.465 23.581 1.00 76.19 87 ILE A CA 1
ATOM 645 C C . ILE A 1 87 ? -19.689 19.499 24.878 1.00 76.19 87 ILE A C 1
ATOM 647 O O . ILE A 1 87 ? -19.179 20.549 25.269 1.00 76.19 87 ILE A O 1
ATOM 651 N N . THR A 1 88 ? -19.564 18.354 25.545 1.00 70.94 88 THR A N 1
ATOM 652 C CA . THR A 1 88 ? -18.854 18.215 26.826 1.00 70.94 88 THR A CA 1
ATOM 653 C C . THR A 1 88 ? -17.770 17.141 26.742 1.00 70.94 88 THR A C 1
ATOM 655 O O . THR A 1 88 ? -17.841 16.239 25.910 1.00 70.94 88 THR A O 1
ATOM 658 N N . VAL A 1 89 ? -16.750 17.242 27.599 1.00 67.69 89 VAL A N 1
ATOM 659 C CA . VAL A 1 89 ? -15.653 16.265 27.705 1.00 67.69 89 VAL A CA 1
ATOM 660 C C . VAL A 1 89 ? -15.664 15.670 29.109 1.00 67.69 89 VAL A C 1
ATOM 662 O O . VAL A 1 89 ? -15.803 16.403 30.092 1.00 67.69 89 VAL A O 1
ATOM 665 N N . GLN A 1 90 ? -15.511 14.349 29.220 1.00 63.22 90 GLN A N 1
ATOM 666 C CA . GLN A 1 90 ? -15.438 13.685 30.523 1.00 63.22 90 GLN A CA 1
ATOM 667 C C . GLN A 1 90 ? -14.165 14.092 31.281 1.00 63.22 90 GLN A C 1
ATOM 669 O O . GLN A 1 90 ? -13.055 13.721 30.910 1.00 63.22 90 GLN A O 1
ATOM 674 N N . ASN A 1 91 ? -14.341 14.813 32.389 1.00 59.28 91 ASN A N 1
ATOM 675 C CA . ASN A 1 91 ? -13.286 15.147 33.346 1.00 59.28 91 ASN A CA 1
ATOM 676 C C . ASN A 1 91 ? -13.675 14.622 34.736 1.00 59.28 91 ASN A C 1
ATOM 678 O O . ASN A 1 91 ? -14.088 15.383 35.609 1.00 59.28 91 ASN A O 1
ATOM 682 N N . GLU A 1 92 ? -13.565 13.311 34.966 1.00 54.88 92 GLU A N 1
ATOM 683 C CA . GLU A 1 92 ? -13.722 12.773 36.322 1.00 54.88 92 GLU A CA 1
ATOM 684 C C . GLU A 1 92 ? -12.445 13.012 37.142 1.00 54.88 92 GLU A C 1
ATOM 686 O O . GLU A 1 92 ? -11.426 12.335 36.975 1.00 54.88 92 GLU A O 1
ATOM 691 N N . GLN A 1 93 ? -12.489 13.975 38.065 1.00 45.69 93 GLN A N 1
ATOM 692 C CA . GLN A 1 93 ? -11.421 14.171 39.044 1.00 45.69 93 GLN A CA 1
ATOM 693 C C . GLN A 1 93 ? -11.338 12.973 40.008 1.00 45.69 93 GLN A C 1
ATOM 695 O O . GLN A 1 93 ? -12.310 12.620 40.672 1.00 45.69 93 GLN A O 1
ATOM 700 N N . GLY A 1 94 ? -10.143 12.379 40.135 1.00 54.03 94 GLY A N 1
ATOM 701 C CA . GLY A 1 94 ? -9.771 11.563 41.302 1.00 54.03 94 GLY A CA 1
ATOM 702 C C . GLY A 1 94 ? -9.706 10.038 41.139 1.00 54.03 94 GLY A C 1
ATOM 703 O O . GLY A 1 94 ? -9.381 9.372 42.118 1.00 54.03 94 GLY A O 1
ATOM 704 N N . LYS A 1 95 ? -9.955 9.454 39.955 1.00 57.03 95 LYS A N 1
ATOM 705 C CA . LYS A 1 95 ? -9.826 7.985 39.758 1.00 57.03 95 LYS A CA 1
ATOM 706 C C . LYS A 1 95 ? -8.819 7.563 38.685 1.00 57.03 95 LYS A C 1
ATOM 708 O O . LYS A 1 95 ? -8.135 6.558 38.876 1.00 57.03 95 LYS A O 1
ATOM 713 N N . ARG A 1 96 ? -8.679 8.326 37.593 1.00 56.84 96 ARG A N 1
ATOM 714 C CA . ARG A 1 96 ? -7.628 8.192 36.564 1.00 56.84 96 ARG A CA 1
ATOM 715 C C . ARG A 1 96 ? -7.410 9.561 35.916 1.00 56.84 96 ARG A C 1
ATOM 717 O O . ARG A 1 96 ? -8.377 10.170 35.482 1.00 56.84 96 ARG A O 1
ATOM 724 N N . SER A 1 97 ? -6.173 10.048 35.847 1.00 55.09 97 SER A N 1
ATOM 725 C CA . SER A 1 97 ? -5.888 11.291 35.118 1.00 55.09 97 SER A CA 1
ATOM 726 C C . SER A 1 97 ? -6.013 11.049 33.608 1.00 55.09 97 SER A C 1
ATOM 728 O O . SER A 1 97 ? -5.460 10.047 33.135 1.00 55.09 97 SER A O 1
ATOM 730 N N . PRO A 1 98 ? -6.687 11.932 32.845 1.00 63.22 98 PRO A N 1
ATOM 731 C CA . PRO A 1 98 ? -6.693 11.871 31.387 1.00 63.22 98 PRO A CA 1
ATOM 732 C C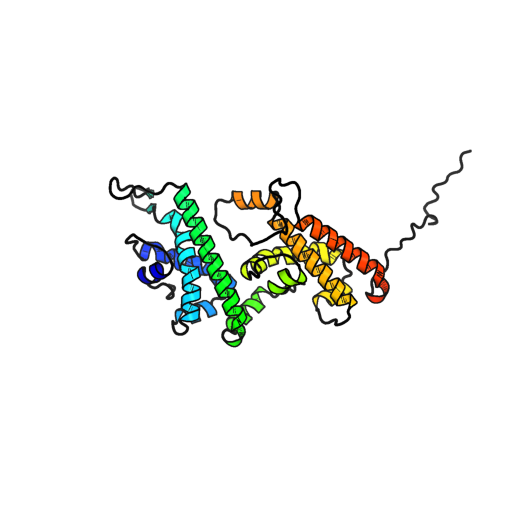 . PRO A 1 98 ? -5.264 11.804 30.838 1.00 63.22 98 PRO A C 1
ATOM 734 O O . PRO A 1 98 ? -4.345 12.442 31.363 1.00 63.22 98 PRO A O 1
ATOM 737 N N . ALA A 1 99 ? -5.050 10.994 29.801 1.00 66.12 99 ALA A N 1
ATOM 738 C CA . ALA A 1 99 ? -3.765 10.974 29.117 1.00 66.12 99 ALA A CA 1
ATOM 739 C C . ALA A 1 99 ? -3.524 12.341 28.454 1.00 66.12 99 ALA A C 1
ATOM 741 O O . ALA A 1 99 ? -4.445 12.932 27.904 1.00 66.12 99 ALA A O 1
ATOM 742 N N . ASN A 1 100 ? -2.283 12.834 28.486 1.00 80.62 100 ASN A N 1
ATOM 743 C CA . ASN A 1 100 ? -1.898 14.004 27.693 1.00 80.62 100 ASN A CA 1
ATOM 744 C C . ASN A 1 100 ? -2.134 13.708 26.195 1.00 80.62 100 ASN A C 1
ATOM 746 O O . ASN A 1 100 ? -1.835 12.596 25.749 1.00 80.62 100 ASN A O 1
ATOM 750 N N . GLU A 1 101 ? -2.610 14.701 25.440 1.00 79.69 101 GLU A N 1
ATOM 751 C CA . GLU A 1 101 ? -2.790 14.695 23.980 1.00 79.69 101 GLU A CA 1
ATOM 752 C C . GLU A 1 101 ? -1.649 14.003 23.222 1.00 79.69 101 GLU A C 1
ATOM 754 O O . GLU A 1 101 ? -1.904 13.162 22.365 1.00 79.69 101 GLU A O 1
ATOM 759 N N . ALA A 1 102 ? -0.386 14.240 23.592 1.00 82.31 102 ALA A N 1
ATOM 760 C CA . ALA A 1 102 ? 0.764 13.599 22.948 1.00 82.31 102 ALA A CA 1
ATOM 761 C C . ALA A 1 102 ? 0.748 12.061 23.073 1.00 82.31 102 ALA A C 1
ATOM 763 O O . ALA A 1 102 ? 1.115 11.343 22.142 1.00 82.31 102 ALA A O 1
ATOM 764 N N . LYS A 1 103 ? 0.296 11.528 24.217 1.00 83.50 103 LYS A N 1
ATOM 765 C CA . LYS A 1 103 ? 0.143 10.078 24.419 1.00 83.50 103 LYS A CA 1
ATOM 766 C C . LYS A 1 103 ? -1.057 9.528 23.653 1.00 83.50 103 LYS A C 1
ATOM 768 O O . LYS A 1 103 ? -0.979 8.399 23.175 1.00 83.50 103 LYS A O 1
ATOM 773 N N . ILE A 1 104 ? -2.135 10.304 23.534 1.00 84.25 104 ILE A N 1
ATOM 774 C CA . ILE A 1 104 ? -3.326 9.935 22.755 1.00 84.25 104 ILE A CA 1
ATOM 775 C C . ILE A 1 104 ? -2.963 9.857 21.269 1.00 84.25 104 ILE A C 1
ATOM 777 O O . ILE A 1 104 ? -3.191 8.826 20.640 1.00 84.25 104 ILE A O 1
ATOM 781 N N . ALA A 1 105 ? -2.286 10.877 20.738 1.00 85.12 105 ALA A N 1
ATOM 782 C CA . ALA A 1 105 ? -1.792 10.898 19.365 1.00 85.12 105 ALA A CA 1
ATOM 783 C C . ALA A 1 105 ? -0.843 9.721 19.081 1.00 85.12 105 ALA A C 1
ATOM 785 O O . ALA A 1 105 ? -1.020 9.000 18.099 1.00 85.12 105 ALA A O 1
ATOM 786 N N . ALA A 1 106 ? 0.116 9.450 19.975 1.00 85.94 106 ALA A N 1
ATOM 787 C CA . ALA A 1 106 ? 1.015 8.304 19.835 1.00 85.94 106 ALA A CA 1
ATOM 788 C C . ALA A 1 106 ? 0.269 6.955 19.865 1.00 85.94 106 ALA A C 1
ATOM 790 O O . ALA A 1 106 ? 0.604 6.041 19.107 1.00 85.94 106 ALA A O 1
ATOM 791 N N . ALA A 1 107 ? -0.757 6.818 20.711 1.00 88.00 107 ALA A N 1
ATOM 792 C CA . ALA A 1 107 ? -1.595 5.623 20.758 1.00 88.00 107 ALA A CA 1
ATOM 793 C C . ALA A 1 107 ? -2.398 5.444 19.462 1.00 88.00 107 ALA A C 1
ATOM 795 O O . ALA A 1 107 ? -2.410 4.340 18.917 1.00 88.00 107 ALA A O 1
ATOM 796 N N . LYS A 1 108 ? -2.989 6.521 18.930 1.00 90.31 108 LYS A N 1
ATOM 797 C CA . LYS A 1 108 ? -3.710 6.526 17.650 1.00 90.31 108 LYS A CA 1
ATOM 798 C C . LYS A 1 108 ? -2.806 6.085 16.498 1.00 90.31 108 LYS A C 1
ATOM 800 O O . LYS A 1 108 ? -3.154 5.159 15.769 1.00 90.31 108 LYS A O 1
ATOM 805 N N . VAL A 1 109 ? -1.607 6.665 16.393 1.00 89.56 109 VAL A N 1
ATOM 806 C CA . VAL A 1 109 ? -0.598 6.276 15.391 1.00 89.56 109 VAL A CA 1
ATOM 807 C C . VAL A 1 109 ? -0.201 4.805 15.543 1.00 89.56 109 VAL A C 1
ATOM 809 O O . VAL A 1 109 ? -0.109 4.086 14.552 1.00 89.56 109 VAL A O 1
ATOM 812 N N . SER A 1 110 ? -0.011 4.323 16.774 1.00 91.56 110 SER A N 1
ATOM 813 C CA . SER A 1 110 ? 0.335 2.920 17.045 1.00 91.56 110 SER A CA 1
ATOM 814 C C . SER A 1 110 ? -0.786 1.944 16.666 1.00 91.56 110 SER A C 1
ATOM 816 O O . SER A 1 110 ? -0.524 0.906 16.051 1.00 91.56 110 SER A O 1
ATOM 818 N N . LEU A 1 111 ? -2.040 2.272 16.994 1.00 94.62 111 LEU A N 1
ATOM 819 C CA . LEU A 1 111 ? -3.221 1.490 16.619 1.00 94.62 111 LEU A CA 1
ATOM 820 C C . LEU A 1 111 ? -3.368 1.419 15.101 1.00 94.62 111 LEU A C 1
ATOM 822 O O . LEU A 1 111 ? -3.490 0.323 14.552 1.00 94.62 111 LEU A O 1
ATOM 826 N N . PHE A 1 112 ? -3.269 2.569 14.437 1.00 94.56 112 PHE A N 1
ATOM 827 C CA . PHE A 1 112 ? -3.324 2.668 12.987 1.00 94.56 112 PHE A CA 1
ATOM 828 C C . PHE A 1 112 ? -2.206 1.851 12.326 1.00 94.56 112 PHE A C 1
ATOM 830 O O . PHE A 1 112 ? -2.481 0.974 11.510 1.00 94.56 112 PHE A O 1
ATOM 837 N N . TYR A 1 113 ? -0.951 2.036 12.751 1.00 92.88 113 TYR A N 1
ATOM 838 C CA . TYR A 1 113 ? 0.195 1.274 12.247 1.00 92.88 113 TYR A CA 1
ATOM 839 C C . TYR A 1 113 ? -0.009 -0.238 12.396 1.00 92.88 113 TYR A C 1
ATOM 841 O O . TYR A 1 113 ? 0.160 -0.991 11.437 1.00 92.88 113 TYR A O 1
ATOM 849 N N . ARG A 1 114 ? -0.426 -0.700 13.582 1.00 95.00 114 ARG A N 1
ATOM 850 C CA . ARG A 1 114 ? -0.711 -2.121 13.829 1.00 95.00 114 ARG A CA 1
ATOM 851 C C . ARG A 1 114 ? -1.826 -2.655 12.933 1.00 95.00 114 ARG A C 1
ATOM 853 O O . ARG A 1 114 ? -1.708 -3.778 12.444 1.00 95.00 114 ARG A O 1
ATOM 860 N N . GLY A 1 115 ? -2.888 -1.873 12.748 1.00 96.81 115 GLY A N 1
ATOM 861 C CA . GLY A 1 115 ? -4.015 -2.204 11.884 1.00 96.81 115 GLY A CA 1
ATOM 862 C C . GLY A 1 115 ? -3.585 -2.389 10.432 1.00 96.81 115 GLY A C 1
ATOM 863 O O . GLY A 1 115 ? -3.839 -3.438 9.844 1.00 96.81 115 GLY A O 1
ATOM 864 N N . MET A 1 116 ? -2.819 -1.436 9.897 1.00 96.25 116 MET A N 1
ATOM 865 C CA . MET A 1 116 ? -2.304 -1.495 8.526 1.00 96.25 116 MET A CA 1
ATOM 866 C C . MET A 1 116 ? -1.282 -2.627 8.324 1.00 96.25 116 MET A C 1
ATOM 868 O O . MET A 1 116 ? -1.310 -3.310 7.305 1.00 96.25 116 MET A O 1
ATOM 872 N N . GLN A 1 117 ? -0.434 -2.916 9.316 1.00 95.12 117 GLN A N 1
ATOM 873 C CA . GLN A 1 117 ? 0.469 -4.081 9.294 1.00 95.12 117 GLN A CA 1
ATOM 874 C C . GLN A 1 117 ? -0.284 -5.421 9.340 1.00 95.12 117 GLN A C 1
ATOM 876 O O . GLN A 1 117 ? 0.154 -6.430 8.786 1.00 95.12 117 GLN A O 1
ATOM 881 N N . ALA A 1 118 ? -1.411 -5.487 10.051 1.00 97.19 118 ALA A N 1
ATOM 882 C CA . ALA A 1 118 ? -2.277 -6.661 10.017 1.00 97.19 118 ALA A CA 1
ATOM 883 C C . ALA A 1 118 ? -2.997 -6.793 8.667 1.00 97.19 118 ALA A C 1
ATOM 885 O O . ALA A 1 118 ? -3.096 -7.907 8.160 1.00 97.19 118 ALA A O 1
ATOM 886 N N . LEU A 1 119 ? -3.419 -5.676 8.068 1.00 97.75 119 LEU A N 1
ATOM 887 C CA . LEU A 1 119 ? -4.032 -5.647 6.743 1.00 97.75 119 LEU A CA 1
ATOM 888 C C . LEU A 1 119 ? -3.063 -6.148 5.668 1.00 97.75 119 LEU A C 1
ATOM 890 O O . LEU A 1 119 ? -3.426 -7.013 4.884 1.00 97.75 119 LEU A O 1
ATOM 894 N N . ASP A 1 120 ? -1.809 -5.706 5.677 1.00 96.38 120 ASP A N 1
ATOM 895 C CA . ASP A 1 120 ? -0.819 -6.178 4.704 1.00 96.38 120 ASP A CA 1
ATOM 896 C C . ASP A 1 120 ? -0.564 -7.697 4.811 1.00 96.38 120 ASP A C 1
ATOM 898 O O . ASP A 1 120 ? -0.504 -8.408 3.810 1.00 96.38 120 ASP A O 1
ATOM 902 N N . ARG A 1 121 ? -0.547 -8.242 6.037 1.00 96.25 121 ARG A N 1
ATOM 903 C CA . ARG A 1 121 ? -0.476 -9.699 6.276 1.00 96.25 121 ARG A CA 1
ATOM 904 C C . ARG A 1 121 ? -1.742 -10.452 5.863 1.00 96.25 121 ARG A C 1
ATOM 906 O O . ARG A 1 121 ? -1.667 -11.639 5.541 1.00 96.25 121 ARG A O 1
ATOM 913 N N . LEU A 1 122 ? -2.907 -9.807 5.923 1.00 97.69 122 LEU A N 1
ATOM 914 C CA . LEU A 1 122 ? -4.145 -10.350 5.364 1.00 97.69 122 LEU A CA 1
ATOM 915 C C . LEU A 1 122 ? -4.040 -10.418 3.836 1.00 97.69 122 LEU A C 1
ATOM 917 O O . LEU A 1 122 ? -4.382 -11.451 3.268 1.00 97.69 122 LEU A O 1
ATOM 921 N N . LEU A 1 123 ? -3.515 -9.378 3.185 1.00 96.00 123 LEU A N 1
ATOM 922 C CA . LEU A 1 123 ? -3.319 -9.365 1.734 1.00 96.00 123 LEU A CA 1
ATOM 923 C C . LEU A 1 123 ? -2.342 -10.454 1.281 1.00 96.00 123 LEU A C 1
ATOM 925 O O . LEU A 1 123 ? -2.697 -11.234 0.406 1.00 96.00 123 LEU A O 1
ATOM 929 N N . ASP A 1 124 ? -1.182 -10.598 1.929 1.00 94.31 124 ASP A N 1
ATOM 930 C CA . ASP A 1 124 ? -0.242 -11.697 1.637 1.00 94.31 124 ASP A CA 1
ATOM 931 C C . ASP A 1 124 ? -0.900 -13.080 1.807 1.00 94.31 124 ASP A C 1
ATOM 933 O O . ASP A 1 124 ? -0.717 -13.980 0.984 1.00 94.31 124 ASP A O 1
ATOM 937 N N . TYR A 1 125 ? -1.737 -13.253 2.836 1.00 96.12 125 TYR A N 1
ATOM 938 C CA . TYR A 1 125 ? -2.490 -14.494 3.015 1.00 96.12 125 TYR A CA 1
ATOM 939 C C . TYR A 1 125 ? -3.472 -14.756 1.867 1.00 96.12 125 TYR A C 1
ATOM 941 O O . TYR A 1 125 ? -3.511 -15.876 1.356 1.00 96.12 125 TYR A O 1
ATOM 949 N N . LEU A 1 126 ? -4.251 -13.754 1.456 1.00 95.88 126 LEU A N 1
ATOM 950 C CA . LEU A 1 126 ? -5.207 -13.884 0.355 1.00 95.88 126 LEU A CA 1
ATOM 951 C C . LEU A 1 126 ? -4.491 -14.172 -0.973 1.00 95.88 126 LEU A C 1
ATOM 953 O O . LEU A 1 126 ? -4.902 -15.066 -1.710 1.00 95.88 126 LEU A O 1
ATOM 957 N N . GLU A 1 127 ? -3.367 -13.501 -1.231 1.00 91.44 127 GLU A N 1
ATOM 958 C CA . GLU A 1 127 ? -2.528 -13.708 -2.416 1.00 91.44 127 GLU A CA 1
ATOM 959 C C . GLU A 1 127 ? -1.967 -15.140 -2.497 1.00 91.44 127 GLU A C 1
ATOM 961 O O . GLU A 1 127 ? -1.996 -15.760 -3.563 1.00 91.44 127 GLU A O 1
ATOM 966 N N . ARG A 1 128 ? -1.525 -15.721 -1.373 1.00 92.50 128 ARG A N 1
ATOM 967 C CA . ARG A 1 128 ? -1.048 -17.119 -1.316 1.00 92.50 128 ARG A CA 1
ATOM 968 C C . ARG A 1 128 ? -2.166 -18.156 -1.413 1.00 92.50 128 ARG A C 1
ATOM 970 O O . ARG A 1 128 ? -1.896 -19.318 -1.699 1.00 92.50 128 ARG A O 1
ATOM 977 N N . ASN A 1 129 ? -3.411 -17.753 -1.167 1.00 94.56 129 ASN A N 1
ATOM 978 C CA . ASN A 1 129 ? -4.579 -18.633 -1.126 1.00 94.56 129 ASN A CA 1
ATOM 979 C C . ASN A 1 129 ? -5.625 -18.269 -2.195 1.00 94.56 129 ASN A C 1
ATOM 981 O O . ASN A 1 129 ? -6.806 -18.556 -2.018 1.00 94.56 129 ASN A O 1
ATOM 985 N N . LYS A 1 130 ? -5.213 -17.683 -3.328 1.00 91.25 130 LYS A N 1
ATOM 986 C CA . LYS A 1 130 ? -6.119 -17.261 -4.419 1.00 91.25 130 LYS A CA 1
ATOM 987 C C . LYS A 1 130 ? -7.074 -18.346 -4.906 1.00 91.25 130 LYS A C 1
ATOM 989 O O . LYS A 1 130 ? -8.220 -18.049 -5.209 1.00 91.25 130 LYS A O 1
ATOM 994 N N . LEU A 1 131 ? -6.627 -19.604 -4.939 1.00 93.50 131 LEU A N 1
ATOM 995 C CA . LEU A 1 131 ? -7.476 -20.736 -5.330 1.00 93.50 131 LEU A CA 1
ATOM 996 C C . LEU A 1 131 ? -8.635 -20.969 -4.348 1.00 93.50 131 LEU A C 1
ATOM 998 O O . LEU A 1 131 ? -9.706 -21.402 -4.758 1.00 93.50 131 LEU A O 1
ATOM 1002 N N . LYS A 1 132 ? -8.427 -20.674 -3.059 1.00 95.00 132 LYS A N 1
ATOM 1003 C CA . LYS A 1 132 ? -9.462 -20.740 -2.019 1.00 95.00 132 LYS A CA 1
ATOM 1004 C C . LYS A 1 132 ? -10.373 -19.507 -2.047 1.00 95.00 132 LYS A C 1
ATOM 1006 O O . LYS A 1 132 ? -11.543 -19.613 -1.699 1.00 95.00 132 LYS A O 1
ATOM 1011 N N . TYR A 1 133 ? -9.847 -18.355 -2.463 1.00 95.50 133 TYR A N 1
ATOM 1012 C CA . TYR A 1 133 ? -10.559 -17.075 -2.484 1.00 95.50 133 TYR A CA 1
ATOM 1013 C C . TYR A 1 133 ? -10.652 -16.495 -3.910 1.00 95.50 133 TYR A C 1
ATOM 1015 O O . TYR A 1 133 ? -10.057 -15.450 -4.178 1.00 95.50 133 TYR A O 1
ATOM 1023 N N . PRO A 1 134 ? -11.405 -17.120 -4.837 1.00 94.88 134 PRO A N 1
ATOM 1024 C CA . PRO A 1 134 ? -11.527 -16.622 -6.211 1.00 94.88 134 PRO A CA 1
ATOM 1025 C C . PRO A 1 134 ? -12.124 -15.208 -6.272 1.00 94.88 134 PRO A C 1
ATOM 1027 O O . PRO A 1 134 ? -11.624 -14.371 -7.013 1.00 94.88 134 PRO A O 1
ATOM 1030 N N . ASN A 1 135 ? -13.083 -14.889 -5.394 1.00 94.12 135 ASN A N 1
ATOM 1031 C CA . ASN A 1 135 ? -13.683 -13.550 -5.315 1.00 94.12 135 ASN A CA 1
ATOM 1032 C C . ASN A 1 135 ? -12.663 -12.447 -4.981 1.00 94.12 135 ASN A C 1
ATOM 1034 O O . ASN A 1 135 ? -12.827 -11.302 -5.393 1.00 94.12 135 ASN A O 1
ATOM 1038 N N . TYR A 1 136 ? -11.598 -12.783 -4.242 1.00 94.50 136 TYR A N 1
ATOM 1039 C CA . TYR A 1 136 ? -10.497 -11.849 -4.023 1.00 94.50 136 TYR A CA 1
ATOM 1040 C C . TYR A 1 136 ? -9.744 -11.598 -5.328 1.00 94.50 136 TYR A C 1
ATOM 1042 O O . TYR A 1 136 ? -9.482 -10.450 -5.669 1.00 94.50 136 TYR A O 1
ATOM 1050 N N . ALA A 1 137 ? -9.418 -12.657 -6.076 1.00 88.88 137 ALA A N 1
ATOM 1051 C CA . ALA A 1 137 ? -8.742 -12.521 -7.361 1.00 88.88 137 ALA A CA 1
ATOM 1052 C C . ALA A 1 137 ? -9.563 -11.662 -8.338 1.00 88.88 137 ALA A C 1
ATOM 1054 O O . ALA A 1 137 ? -8.999 -10.761 -8.955 1.00 88.88 137 ALA A O 1
ATOM 1055 N N . ASP A 1 138 ? -10.882 -11.863 -8.388 1.00 91.06 138 ASP A N 1
ATOM 1056 C CA . ASP A 1 138 ? -11.797 -11.064 -9.210 1.00 91.06 138 ASP A CA 1
ATOM 1057 C C . ASP A 1 138 ? -11.802 -9.585 -8.793 1.00 91.06 138 ASP A C 1
ATOM 1059 O O . ASP A 1 138 ? -11.665 -8.700 -9.642 1.00 91.06 138 ASP A O 1
ATOM 1063 N N . HIS A 1 139 ? -11.864 -9.298 -7.485 1.00 92.94 139 HIS A N 1
ATOM 1064 C CA . HIS A 1 139 ? -11.741 -7.931 -6.956 1.00 92.94 139 HIS A CA 1
ATOM 1065 C C . HIS A 1 139 ? -10.426 -7.270 -7.387 1.00 92.94 139 HIS A C 1
ATOM 1067 O O . HIS A 1 139 ? -10.402 -6.110 -7.811 1.00 92.94 139 HIS A O 1
ATOM 1073 N N . ILE A 1 140 ? -9.316 -8.013 -7.343 1.00 89.00 140 ILE A N 1
ATOM 1074 C CA . ILE A 1 140 ? -8.014 -7.504 -7.787 1.00 89.00 140 ILE A CA 1
ATOM 1075 C C . ILE A 1 140 ? -8.000 -7.258 -9.294 1.00 89.00 140 ILE A C 1
ATOM 1077 O O . ILE A 1 140 ? -7.484 -6.232 -9.734 1.00 89.00 140 ILE A O 1
ATOM 1081 N N . SER A 1 141 ? -8.593 -8.138 -10.097 1.00 85.50 141 SER A N 1
ATOM 1082 C CA . SER A 1 141 ? -8.706 -7.935 -11.542 1.00 85.50 141 SER A CA 1
ATOM 1083 C C . SER A 1 141 ? -9.527 -6.692 -11.899 1.00 85.50 141 SER A C 1
ATOM 1085 O O . SER A 1 141 ? -9.175 -5.987 -12.843 1.00 85.50 141 SER A O 1
ATOM 1087 N N . ILE A 1 142 ? -10.572 -6.376 -11.128 1.00 85.19 142 ILE A N 1
ATOM 1088 C CA . ILE A 1 142 ? -11.394 -5.172 -11.321 1.00 85.19 142 ILE A CA 1
ATOM 1089 C C . ILE A 1 142 ? -10.635 -3.908 -10.899 1.00 85.19 142 ILE A C 1
ATOM 1091 O O . ILE A 1 142 ? -10.615 -2.917 -11.626 1.00 85.19 142 ILE A O 1
ATOM 1095 N N . THR A 1 143 ? -9.973 -3.933 -9.744 1.00 82.44 143 THR A N 1
ATOM 1096 C CA . THR A 1 143 ? -9.237 -2.766 -9.228 1.00 82.44 143 THR A CA 1
ATOM 1097 C C . THR A 1 143 ? -7.938 -2.489 -9.999 1.00 82.44 143 THR A C 1
ATOM 1099 O O . THR A 1 143 ? -7.505 -1.338 -10.099 1.00 82.44 143 THR A O 1
ATOM 1102 N N . ASN A 1 144 ? -7.343 -3.510 -10.628 1.00 81.75 144 ASN A N 1
ATOM 1103 C CA . ASN A 1 144 ? -6.109 -3.408 -11.412 1.00 81.75 144 ASN A CA 1
ATOM 1104 C C . ASN A 1 144 ? -6.309 -3.524 -12.934 1.00 81.75 144 ASN A C 1
ATOM 1106 O O . ASN A 1 144 ? -5.428 -4.028 -13.626 1.00 81.75 144 ASN A O 1
ATOM 1110 N N . GLN A 1 145 ? -7.412 -3.001 -13.477 1.00 80.12 145 GLN A N 1
ATOM 1111 C CA . GLN A 1 145 ? -7.676 -3.027 -14.928 1.00 80.12 145 GLN A CA 1
ATOM 1112 C C . GLN A 1 145 ? -6.630 -2.291 -15.778 1.00 80.12 145 GLN A C 1
ATOM 1114 O O . GLN A 1 145 ? -6.382 -2.665 -16.922 1.00 80.12 145 GLN A O 1
ATOM 1119 N N . VAL A 1 146 ? -6.007 -1.239 -15.239 1.00 83.94 146 VAL A N 1
ATOM 1120 C CA . VAL A 1 146 ? -5.016 -0.454 -15.985 1.00 83.94 146 VAL A CA 1
ATOM 1121 C C . VAL A 1 146 ? -3.662 -1.163 -15.960 1.00 83.94 146 VAL A C 1
ATOM 1123 O O . VAL A 1 146 ? -3.067 -1.361 -14.894 1.00 83.94 146 VAL A O 1
ATOM 1126 N N . SER A 1 147 ? -3.160 -1.518 -17.142 1.00 87.81 147 SER A N 1
ATOM 1127 C CA . SER A 1 147 ? -1.872 -2.190 -17.307 1.00 87.81 147 SER A CA 1
ATOM 1128 C C . SER A 1 147 ? -0.715 -1.371 -16.728 1.00 87.81 147 SER A C 1
ATOM 1130 O O . SER A 1 147 ? -0.656 -0.149 -16.864 1.00 87.81 147 SER A O 1
ATOM 1132 N N . CYS A 1 148 ? 0.226 -2.062 -16.090 1.00 93.38 148 CYS A N 1
ATOM 1133 C CA . CYS A 1 148 ? 1.428 -1.460 -15.530 1.00 93.38 148 CYS A CA 1
ATOM 1134 C C . CYS A 1 148 ? 2.651 -2.340 -15.812 1.00 93.38 148 CYS A C 1
ATOM 1136 O O . CYS A 1 148 ? 2.539 -3.570 -15.817 1.00 93.38 148 CYS A O 1
ATOM 1138 N N . PHE A 1 149 ? 3.812 -1.712 -16.022 1.00 95.31 149 PHE A N 1
ATOM 1139 C CA . PHE A 1 149 ? 5.095 -2.412 -16.147 1.00 95.31 149 PHE A CA 1
ATOM 1140 C C . PHE A 1 149 ? 5.505 -3.157 -14.880 1.00 95.31 149 PHE A C 1
ATOM 1142 O O . PHE A 1 149 ? 6.222 -4.145 -14.972 1.00 95.31 149 PHE A O 1
ATOM 1149 N N . ILE A 1 150 ? 5.068 -2.687 -13.714 1.00 95.88 150 ILE A N 1
ATOM 1150 C CA . ILE A 1 150 ? 5.291 -3.366 -12.441 1.00 95.88 150 ILE A CA 1
ATOM 1151 C C . ILE A 1 150 ? 3.960 -3.982 -12.035 1.00 95.88 150 ILE A C 1
ATOM 1153 O O . ILE A 1 150 ? 3.015 -3.238 -11.778 1.00 95.88 150 ILE A O 1
ATOM 1157 N N . ARG A 1 151 ? 3.862 -5.313 -11.992 1.00 91.62 151 ARG A N 1
ATOM 1158 C CA . ARG A 1 151 ? 2.598 -6.050 -11.797 1.00 91.62 151 ARG A CA 1
ATOM 1159 C C . ARG A 1 151 ? 2.376 -6.543 -10.372 1.00 91.62 151 ARG A C 1
ATOM 1161 O O . ARG A 1 151 ? 1.284 -7.004 -10.046 1.00 91.62 151 ARG A O 1
ATOM 1168 N N . SER A 1 152 ? 3.396 -6.483 -9.523 1.00 93.00 152 SER A N 1
ATOM 1169 C CA . SER A 1 152 ? 3.302 -6.943 -8.139 1.00 93.00 152 SER A CA 1
ATOM 1170 C C . SER A 1 152 ? 4.304 -6.245 -7.223 1.00 93.00 152 SER A C 1
ATOM 1172 O O . SER A 1 152 ? 5.306 -5.692 -7.680 1.00 93.00 152 SER A O 1
ATOM 1174 N N . ALA A 1 153 ? 4.065 -6.338 -5.912 1.00 95.12 153 ALA A N 1
ATOM 1175 C CA . ALA A 1 153 ? 5.032 -5.931 -4.892 1.00 95.12 153 ALA A CA 1
ATOM 1176 C C . ALA A 1 153 ? 6.362 -6.696 -5.017 1.00 95.12 153 ALA A C 1
ATOM 1178 O O . ALA A 1 153 ? 7.425 -6.137 -4.759 1.00 95.12 153 ALA A O 1
ATOM 1179 N N . GLN A 1 154 ? 6.305 -7.956 -5.462 1.00 95.69 154 GLN A N 1
ATOM 1180 C CA . GLN A 1 154 ? 7.492 -8.762 -5.711 1.00 95.69 154 GLN A CA 1
ATOM 1181 C C . GLN A 1 154 ? 8.316 -8.203 -6.874 1.00 95.69 154 GLN A C 1
ATOM 1183 O O . GLN A 1 154 ? 9.506 -7.974 -6.708 1.00 95.69 154 GLN A O 1
ATOM 1188 N N . GLU A 1 155 ? 7.700 -7.907 -8.022 1.00 96.12 155 GLU A N 1
ATOM 1189 C CA . GLU A 1 155 ? 8.413 -7.289 -9.151 1.00 96.12 155 GLU A CA 1
ATOM 1190 C C . GLU A 1 155 ? 8.974 -5.912 -8.784 1.00 96.12 155 GLU A C 1
ATOM 1192 O O . GLU A 1 155 ? 10.109 -5.589 -9.140 1.00 96.12 155 GLU A O 1
ATOM 1197 N N . TYR A 1 156 ? 8.203 -5.117 -8.035 1.00 97.56 156 TYR A N 1
ATOM 1198 C CA . TYR A 1 156 ? 8.644 -3.813 -7.544 1.00 97.56 156 TYR A CA 1
ATOM 1199 C C . TYR A 1 156 ? 9.944 -3.924 -6.736 1.00 97.56 156 TYR A C 1
ATOM 1201 O O . TYR A 1 156 ? 10.853 -3.110 -6.901 1.00 97.56 156 TYR A O 1
ATOM 1209 N N . GLN A 1 157 ? 10.052 -4.947 -5.888 1.00 97.56 157 GLN A N 1
ATOM 1210 C CA . GLN A 1 157 ? 11.217 -5.142 -5.039 1.00 97.56 157 GLN A CA 1
ATOM 1211 C C . GLN A 1 157 ? 12.368 -5.869 -5.745 1.00 97.56 157 GLN A C 1
ATOM 1213 O O . GLN A 1 157 ? 13.487 -5.359 -5.754 1.00 97.56 157 GLN A O 1
ATOM 1218 N N . ASP A 1 158 ? 12.106 -7.027 -6.347 1.00 97.62 158 ASP A N 1
ATOM 1219 C CA . ASP A 1 158 ? 13.134 -7.915 -6.905 1.00 97.62 158 ASP A CA 1
ATOM 1220 C C . ASP A 1 158 ? 13.727 -7.358 -8.199 1.00 97.62 158 ASP A C 1
ATOM 1222 O O . ASP A 1 158 ? 14.940 -7.390 -8.405 1.00 97.62 158 ASP A O 1
ATOM 1226 N N . ILE A 1 159 ? 12.873 -6.824 -9.078 1.00 97.69 159 ILE A N 1
ATOM 1227 C CA . ILE A 1 159 ? 13.309 -6.252 -10.354 1.00 97.69 159 ILE A CA 1
ATOM 1228 C C . ILE A 1 159 ? 13.586 -4.766 -10.179 1.00 97.69 159 ILE A C 1
ATOM 1230 O O . ILE A 1 159 ? 14.619 -4.292 -10.648 1.00 97.69 159 ILE A O 1
ATOM 1234 N N . GLY A 1 160 ? 12.684 -4.045 -9.503 1.00 97.38 160 GLY A N 1
ATOM 1235 C CA . GLY A 1 160 ? 12.791 -2.602 -9.285 1.00 97.38 160 GLY A CA 1
ATOM 1236 C C . GLY A 1 160 ? 13.886 -2.190 -8.297 1.00 97.38 160 GLY A C 1
ATOM 1237 O O . GLY A 1 160 ? 14.303 -1.031 -8.305 1.00 97.38 160 GLY A O 1
ATOM 1238 N N . LEU A 1 161 ? 14.405 -3.137 -7.506 1.00 96.69 161 LEU A N 1
ATOM 1239 C CA . LEU A 1 161 ? 15.488 -2.951 -6.533 1.00 96.69 161 LEU A CA 1
ATOM 1240 C C . LEU A 1 161 ? 15.175 -1.906 -5.452 1.00 96.69 161 LEU A C 1
ATOM 1242 O O . LEU A 1 161 ? 16.074 -1.249 -4.924 1.00 96.69 161 LEU A O 1
ATOM 1246 N N . VAL A 1 162 ? 13.896 -1.767 -5.100 1.00 96.62 162 VAL A N 1
ATOM 1247 C CA . VAL A 1 162 ? 13.438 -0.902 -4.011 1.00 96.62 162 VAL A CA 1
ATOM 1248 C C . VAL A 1 162 ? 12.826 -1.764 -2.919 1.00 96.62 162 VAL A C 1
ATOM 1250 O O . VAL A 1 162 ? 11.808 -2.420 -3.122 1.00 96.62 162 VAL A O 1
ATOM 1253 N N . ASN A 1 163 ? 13.437 -1.743 -1.737 1.00 95.94 163 ASN A N 1
ATOM 1254 C CA . ASN A 1 163 ? 12.952 -2.529 -0.613 1.00 95.94 163 ASN A CA 1
ATOM 1255 C C . ASN A 1 163 ? 11.688 -1.897 0.001 1.00 95.94 163 ASN A C 1
ATOM 1257 O O . ASN A 1 163 ? 11.751 -0.813 0.591 1.00 95.94 163 ASN A O 1
ATOM 1261 N N . ILE A 1 164 ? 10.574 -2.620 -0.129 1.00 95.94 164 ILE A N 1
ATOM 1262 C CA . ILE A 1 164 ? 9.251 -2.310 0.426 1.00 95.94 164 ILE A CA 1
ATOM 1263 C C . ILE A 1 164 ? 8.770 -3.387 1.412 1.00 95.94 164 ILE A C 1
ATOM 1265 O O . ILE A 1 164 ? 7.576 -3.490 1.685 1.00 95.94 164 ILE A O 1
ATOM 1269 N N . ASP A 1 165 ? 9.681 -4.235 1.905 1.00 94.19 165 ASP A N 1
ATOM 1270 C CA . ASP A 1 165 ? 9.393 -5.433 2.706 1.00 94.19 165 ASP A CA 1
ATOM 1271 C C . ASP A 1 165 ? 8.353 -6.371 2.041 1.00 94.19 165 ASP A C 1
ATOM 1273 O O . ASP A 1 165 ? 7.579 -7.040 2.722 1.00 94.19 165 ASP A O 1
ATOM 1277 N N . TYR A 1 166 ? 8.325 -6.417 0.701 1.00 94.56 166 TYR A N 1
ATOM 1278 C CA . TYR A 1 166 ? 7.309 -7.114 -0.111 1.00 94.56 166 TYR A CA 1
ATOM 1279 C C . TYR A 1 166 ? 5.849 -6.721 0.198 1.00 94.56 166 TYR A C 1
ATOM 1281 O O . TYR A 1 166 ? 4.919 -7.483 -0.075 1.00 94.56 166 TYR A O 1
ATOM 1289 N N . SER A 1 167 ? 5.624 -5.526 0.750 1.00 95.69 167 SER A N 1
ATOM 1290 C CA . SER A 1 167 ? 4.301 -5.070 1.175 1.00 95.69 167 SER A CA 1
ATOM 1291 C C . SER A 1 167 ? 3.357 -4.852 -0.013 1.00 95.69 167 SER A C 1
ATOM 1293 O O . SER A 1 167 ? 3.554 -3.963 -0.850 1.00 95.69 167 SER A O 1
ATOM 1295 N N . THR A 1 168 ? 2.285 -5.649 -0.070 1.00 93.75 168 THR A N 1
ATOM 1296 C CA . THR A 1 168 ? 1.248 -5.529 -1.108 1.00 93.75 168 THR A CA 1
ATOM 1297 C C . THR A 1 168 ? 0.489 -4.220 -0.953 1.00 93.75 168 THR A C 1
ATOM 1299 O O . THR A 1 168 ? 0.180 -3.561 -1.946 1.00 93.75 168 THR A O 1
ATOM 1302 N N . LEU A 1 169 ? 0.234 -3.814 0.290 1.00 94.88 169 LEU A N 1
ATOM 1303 C CA . LEU A 1 169 ? -0.414 -2.554 0.609 1.00 94.88 169 LEU A CA 1
ATOM 1304 C C . LEU A 1 169 ? 0.432 -1.361 0.147 1.00 94.88 169 LEU A C 1
ATOM 1306 O O . LEU A 1 169 ? -0.089 -0.497 -0.550 1.00 94.88 169 LEU A O 1
ATOM 1310 N N . THR A 1 170 ? 1.739 -1.353 0.439 1.00 95.56 170 THR A N 1
ATOM 1311 C CA . THR A 1 170 ? 2.668 -0.318 -0.057 1.00 95.56 170 THR A CA 1
ATOM 1312 C C . THR A 1 170 ? 2.628 -0.212 -1.577 1.00 95.56 170 THR A C 1
ATOM 1314 O O . THR A 1 170 ? 2.412 0.879 -2.106 1.00 95.56 170 THR A O 1
ATOM 1317 N N . TYR A 1 171 ? 2.773 -1.333 -2.287 1.00 95.31 171 TYR A N 1
ATOM 1318 C CA . TYR A 1 171 ? 2.730 -1.335 -3.748 1.00 95.31 171 TYR A CA 1
ATOM 1319 C C . TYR A 1 171 ? 1.401 -0.782 -4.287 1.00 95.31 171 TYR A C 1
ATOM 1321 O O . TYR A 1 171 ? 1.410 0.087 -5.157 1.00 95.31 171 TYR A O 1
ATOM 1329 N N . ARG A 1 172 ? 0.256 -1.211 -3.738 1.00 92.56 172 ARG A N 1
ATOM 1330 C CA . ARG A 1 172 ? -1.069 -0.726 -4.162 1.00 92.56 172 ARG A CA 1
ATOM 1331 C C . ARG A 1 172 ? -1.275 0.757 -3.870 1.00 92.56 172 ARG A C 1
ATOM 1333 O O . ARG A 1 172 ? -1.807 1.461 -4.722 1.00 92.56 172 ARG A O 1
ATOM 1340 N N . THR A 1 173 ? -0.817 1.247 -2.718 1.00 92.75 173 THR A N 1
ATOM 1341 C CA . THR A 1 173 ? -0.842 2.680 -2.387 1.00 92.75 173 THR A CA 1
ATOM 1342 C C . THR A 1 173 ? -0.010 3.500 -3.374 1.00 92.75 173 THR A C 1
ATOM 1344 O O . THR A 1 173 ? -0.397 4.610 -3.728 1.00 92.75 173 THR A O 1
ATOM 1347 N N . MET A 1 174 ? 1.116 2.961 -3.845 1.00 94.94 174 MET A N 1
ATOM 1348 C CA . MET A 1 174 ? 2.003 3.641 -4.794 1.00 94.94 174 MET A CA 1
ATOM 1349 C C . MET A 1 174 ? 1.587 3.472 -6.261 1.00 94.94 174 MET A C 1
ATOM 1351 O O . MET A 1 174 ? 2.054 4.223 -7.118 1.00 94.94 174 MET A O 1
ATOM 1355 N N . LEU A 1 175 ? 0.706 2.519 -6.573 1.00 94.00 175 LEU A N 1
ATOM 1356 C CA . LEU A 1 175 ? 0.328 2.159 -7.940 1.00 94.00 175 LEU A CA 1
ATOM 1357 C C . LEU A 1 175 ? -0.202 3.333 -8.785 1.00 94.00 175 LEU A C 1
ATOM 1359 O O . LEU A 1 175 ? 0.205 3.430 -9.946 1.00 94.00 175 LEU A O 1
ATOM 1363 N N . PRO A 1 176 ? -1.039 4.257 -8.266 1.00 93.19 176 PRO A N 1
ATOM 1364 C CA . PRO A 1 176 ? -1.448 5.439 -9.026 1.00 93.19 176 PRO A CA 1
ATOM 1365 C C . PRO A 1 176 ? -0.256 6.302 -9.460 1.00 93.19 176 PRO A C 1
ATOM 1367 O O . PRO A 1 176 ? -0.175 6.706 -10.619 1.00 93.19 176 PRO A O 1
ATOM 1370 N N . THR A 1 177 ? 0.707 6.516 -8.562 1.00 94.50 177 THR A N 1
ATOM 1371 C CA . THR A 1 177 ? 1.934 7.277 -8.834 1.00 94.50 177 THR A CA 1
ATOM 1372 C C . THR A 1 177 ? 2.814 6.562 -9.858 1.00 94.50 177 THR A C 1
ATOM 1374 O O . THR A 1 177 ? 3.301 7.187 -10.797 1.00 94.50 177 THR A O 1
ATOM 1377 N N . ILE A 1 178 ? 2.973 5.240 -9.736 1.00 96.81 178 ILE A N 1
ATOM 1378 C CA . ILE A 1 178 ? 3.729 4.428 -10.703 1.00 96.81 178 ILE A CA 1
ATOM 1379 C C . ILE A 1 178 ? 3.097 4.536 -12.098 1.00 96.81 178 ILE A C 1
ATOM 1381 O O . ILE A 1 178 ? 3.803 4.781 -13.074 1.00 96.81 178 ILE A O 1
ATOM 1385 N N . ARG A 1 179 ? 1.767 4.412 -12.202 1.00 95.62 179 ARG A N 1
ATOM 1386 C CA . ARG A 1 179 ? 1.033 4.554 -13.472 1.00 95.62 179 ARG A CA 1
ATOM 1387 C C . ARG A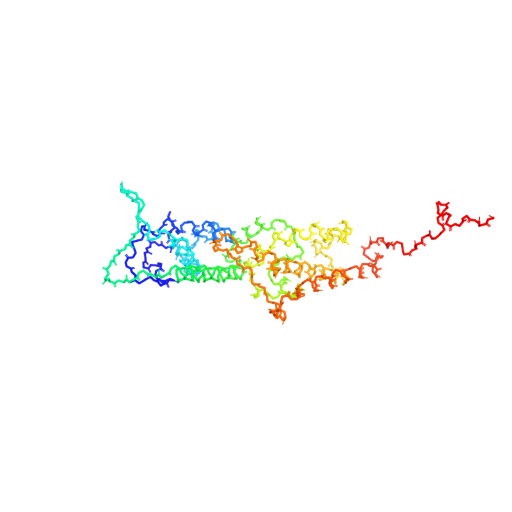 1 179 ? 1.173 5.955 -14.059 1.00 95.62 179 ARG A C 1
ATOM 1389 O O . ARG A 1 179 ? 1.376 6.096 -15.259 1.00 95.62 179 ARG A O 1
ATOM 1396 N N . GLN A 1 180 ? 1.126 6.991 -13.226 1.00 95.50 180 GLN A N 1
ATOM 1397 C CA . GLN A 1 180 ? 1.344 8.360 -13.686 1.00 95.50 180 GLN A CA 1
ATOM 1398 C C . GLN A 1 180 ? 2.757 8.554 -14.257 1.00 95.50 180 GLN A C 1
ATOM 1400 O O . GLN A 1 180 ? 2.906 9.168 -15.311 1.00 95.50 180 GLN A O 1
ATOM 1405 N N . LEU A 1 181 ? 3.788 8.022 -13.593 1.00 96.31 181 LEU A N 1
ATOM 1406 C CA . LEU A 1 181 ? 5.175 8.075 -14.070 1.00 96.31 181 LEU A CA 1
ATOM 1407 C C . LEU A 1 181 ? 5.376 7.257 -15.349 1.00 96.31 181 LEU A C 1
ATOM 1409 O O . LEU A 1 181 ? 6.116 7.671 -16.238 1.00 96.31 181 LEU A O 1
ATOM 1413 N N . GLN A 1 182 ? 4.695 6.120 -15.468 1.00 96.25 182 GLN A N 1
ATOM 1414 C CA . GLN A 1 182 ? 4.676 5.326 -16.691 1.00 96.25 182 GLN A CA 1
ATOM 1415 C C . GLN A 1 182 ? 4.132 6.145 -17.872 1.00 96.25 182 GLN A C 1
ATOM 1417 O O . GLN A 1 182 ? 4.798 6.237 -18.901 1.00 96.25 182 GLN A O 1
ATOM 1422 N N . GLU A 1 183 ? 2.974 6.788 -17.713 1.00 94.44 183 GLU A N 1
ATOM 1423 C CA . GLU A 1 183 ? 2.355 7.566 -18.793 1.00 94.44 183 GLU A CA 1
ATOM 1424 C C . GLU A 1 183 ? 3.085 8.880 -19.091 1.00 94.44 183 GLU A C 1
ATOM 1426 O O . GLU A 1 183 ? 3.123 9.306 -20.238 1.00 94.44 183 GLU A O 1
ATOM 1431 N N . ARG A 1 184 ? 3.676 9.538 -18.087 1.00 93.31 184 ARG A N 1
ATOM 1432 C CA . ARG A 1 184 ? 4.358 10.825 -18.297 1.00 93.31 184 ARG A CA 1
ATOM 1433 C C . ARG A 1 184 ? 5.811 10.696 -18.707 1.00 93.31 184 ARG A C 1
ATOM 1435 O O . ARG A 1 184 ? 6.293 11.531 -19.447 1.00 93.31 184 ARG A O 1
ATOM 1442 N N . HIS A 1 185 ? 6.541 9.724 -18.171 1.00 94.12 185 HIS A N 1
ATOM 1443 C CA . HIS A 1 185 ? 7.983 9.640 -18.393 1.00 94.12 185 HIS A CA 1
ATOM 1444 C C . HIS A 1 185 ? 8.309 8.500 -19.348 1.00 94.12 185 HIS A C 1
ATOM 1446 O O . HIS A 1 185 ? 8.917 8.717 -20.389 1.00 94.12 185 HIS A O 1
ATOM 1452 N N . VAL A 1 186 ? 7.878 7.277 -19.029 1.00 95.00 186 VAL A N 1
ATOM 1453 C CA . VAL A 1 186 ? 8.246 6.100 -19.834 1.00 95.00 186 VAL A CA 1
ATOM 1454 C C . VAL A 1 186 ? 7.631 6.167 -21.230 1.00 95.00 186 VAL A C 1
ATOM 1456 O O . VAL A 1 186 ? 8.304 5.824 -22.200 1.00 95.00 186 VAL A O 1
ATOM 1459 N N . ARG A 1 187 ? 6.392 6.656 -21.356 1.00 92.94 187 ARG A N 1
ATOM 1460 C CA . ARG A 1 187 ? 5.761 6.864 -22.665 1.00 92.94 187 ARG A CA 1
ATOM 1461 C C . ARG A 1 187 ? 6.505 7.885 -23.529 1.00 92.94 187 ARG A C 1
ATOM 1463 O O . ARG A 1 187 ? 6.543 7.712 -24.736 1.00 92.94 187 ARG A O 1
ATOM 1470 N N . GLU A 1 188 ? 7.122 8.904 -22.931 1.00 91.31 188 GLU A N 1
ATOM 1471 C CA . GLU A 1 188 ? 7.934 9.896 -23.655 1.00 91.31 188 GLU A CA 1
ATOM 1472 C C . GLU A 1 188 ? 9.333 9.366 -24.017 1.00 91.31 188 GLU A C 1
ATOM 1474 O O . GLU A 1 188 ? 9.941 9.817 -24.986 1.00 91.31 188 GLU A O 1
ATOM 1479 N N . MET A 1 189 ? 9.848 8.392 -23.259 1.00 91.25 189 MET A N 1
ATOM 1480 C CA . MET A 1 189 ? 11.150 7.758 -23.507 1.00 91.25 189 MET A CA 1
ATOM 1481 C C . MET A 1 189 ? 11.122 6.716 -24.635 1.00 91.25 189 MET A C 1
ATOM 1483 O O . MET A 1 189 ? 12.176 6.357 -25.159 1.00 91.25 189 MET A O 1
ATOM 1487 N N . LEU A 1 190 ? 9.946 6.187 -24.981 1.00 92.62 190 LEU A N 1
ATOM 1488 C CA . LEU A 1 190 ? 9.776 5.059 -25.898 1.00 92.62 190 LEU A CA 1
ATOM 1489 C C . LEU A 1 190 ? 8.883 5.445 -27.082 1.00 92.62 190 LEU A C 1
ATOM 1491 O O . LEU A 1 190 ? 8.017 6.304 -26.971 1.00 92.62 190 LEU A O 1
ATOM 1495 N N . THR A 1 191 ? 9.048 4.774 -28.222 1.00 90.44 191 THR A N 1
ATOM 1496 C CA . THR A 1 191 ? 8.056 4.869 -29.304 1.00 90.44 191 THR A CA 1
ATOM 1497 C C . THR A 1 191 ? 6.764 4.158 -28.891 1.00 90.44 191 THR A C 1
ATOM 1499 O O . THR A 1 191 ? 6.805 3.208 -28.110 1.00 90.44 191 THR A O 1
ATOM 1502 N N . ASP A 1 192 ? 5.618 4.573 -29.440 1.00 90.50 192 ASP A N 1
ATOM 1503 C CA . ASP A 1 192 ? 4.316 3.970 -29.112 1.00 90.50 192 ASP A CA 1
ATOM 1504 C C . ASP A 1 192 ? 4.290 2.448 -29.328 1.00 90.50 192 ASP A C 1
ATOM 1506 O O . ASP A 1 192 ? 3.760 1.709 -28.497 1.00 90.50 192 ASP A O 1
ATOM 1510 N N . ASP A 1 193 ? 4.887 1.971 -30.423 1.00 90.75 193 ASP A N 1
ATOM 1511 C CA . ASP A 1 193 ? 4.970 0.541 -30.734 1.00 90.75 193 ASP A CA 1
ATOM 1512 C C . ASP A 1 193 ? 5.811 -0.215 -29.696 1.00 90.75 193 ASP A C 1
ATOM 1514 O O . ASP A 1 193 ? 5.350 -1.198 -29.111 1.00 90.75 193 ASP A O 1
ATOM 1518 N N . LEU A 1 194 ? 7.008 0.299 -29.383 1.00 91.94 194 LEU A N 1
ATOM 1519 C CA . LEU A 1 194 ? 7.902 -0.309 -28.400 1.00 91.94 194 LEU A CA 1
ATOM 1520 C C . LEU A 1 194 ? 7.288 -0.291 -26.996 1.00 91.94 194 LEU A C 1
ATOM 1522 O O . LEU A 1 194 ? 7.376 -1.284 -26.276 1.00 91.94 194 LEU A O 1
ATOM 1526 N N . TYR A 1 195 ? 6.625 0.805 -26.624 1.00 94.06 195 TYR A N 1
ATOM 1527 C CA . TYR A 1 195 ? 5.898 0.928 -25.365 1.00 94.06 195 TYR A CA 1
ATOM 1528 C C . TYR A 1 195 ? 4.820 -0.153 -25.241 1.00 94.06 195 TYR A C 1
ATOM 1530 O O . TYR A 1 195 ? 4.818 -0.914 -24.272 1.00 94.06 195 TYR A O 1
ATOM 1538 N N . ASN A 1 196 ? 3.936 -0.265 -26.238 1.00 91.88 196 ASN A N 1
ATOM 1539 C CA . ASN A 1 196 ? 2.844 -1.237 -26.225 1.00 91.88 196 ASN A CA 1
ATOM 1540 C C . ASN A 1 196 ? 3.372 -2.679 -26.217 1.00 91.88 196 ASN A C 1
ATOM 1542 O O . ASN A 1 196 ? 2.863 -3.524 -25.478 1.00 91.88 196 ASN A O 1
ATOM 1546 N N . ARG A 1 197 ? 4.427 -2.954 -26.992 1.00 90.81 197 ARG A N 1
ATOM 1547 C CA . ARG A 1 197 ? 5.067 -4.273 -27.057 1.00 90.81 197 ARG A CA 1
ATOM 1548 C C . ARG A 1 197 ? 5.711 -4.673 -25.730 1.00 90.81 197 ARG A C 1
ATOM 1550 O O . ARG A 1 197 ? 5.524 -5.806 -25.287 1.00 90.81 197 ARG A O 1
ATOM 1557 N N . LEU A 1 198 ? 6.422 -3.757 -25.070 1.00 92.44 198 LEU A N 1
ATOM 1558 C CA . LEU A 1 198 ? 7.001 -4.009 -23.748 1.00 92.44 198 LEU A CA 1
ATOM 1559 C C . LEU A 1 198 ? 5.909 -4.180 -22.684 1.00 92.44 198 LEU A C 1
ATOM 1561 O O . LEU A 1 198 ? 6.018 -5.064 -21.837 1.00 92.44 198 LEU A O 1
ATOM 1565 N N . LEU A 1 199 ? 4.844 -3.374 -22.728 1.00 91.56 199 LEU A N 1
ATOM 1566 C CA . LEU A 1 199 ? 3.757 -3.426 -21.744 1.00 91.56 199 LEU A CA 1
ATOM 1567 C C . LEU A 1 199 ? 2.957 -4.737 -21.829 1.00 91.56 199 LEU A C 1
ATOM 1569 O O . LEU A 1 199 ? 2.524 -5.273 -20.803 1.00 91.56 199 LEU A O 1
ATOM 1573 N N . ALA A 1 200 ? 2.817 -5.295 -23.036 1.00 88.25 200 ALA A N 1
ATOM 1574 C CA . ALA A 1 200 ? 2.224 -6.613 -23.245 1.00 88.25 200 ALA A CA 1
ATOM 1575 C C . ALA A 1 200 ? 3.037 -7.738 -22.568 1.00 88.25 200 ALA A C 1
ATOM 1577 O O . ALA A 1 200 ? 2.461 -8.736 -22.133 1.00 88.25 200 ALA A O 1
ATOM 1578 N N . MET A 1 201 ? 4.357 -7.563 -22.409 1.00 78.50 201 MET A N 1
ATOM 1579 C CA . MET A 1 201 ? 5.298 -8.548 -21.844 1.00 78.50 201 MET A CA 1
ATOM 1580 C C . MET A 1 201 ? 5.235 -9.931 -22.513 1.00 78.50 201 MET A C 1
ATOM 1582 O O . MET A 1 201 ? 5.420 -10.962 -21.868 1.00 78.50 201 MET A O 1
ATOM 1586 N N . THR A 1 202 ? 4.936 -9.970 -23.809 1.00 79.38 202 THR A N 1
ATOM 1587 C CA . THR A 1 202 ? 4.865 -11.219 -24.583 1.00 79.38 202 THR A CA 1
ATOM 1588 C C . THR A 1 202 ? 6.199 -11.592 -25.220 1.00 79.38 202 THR A C 1
ATOM 1590 O O . THR A 1 202 ? 6.376 -12.729 -25.653 1.00 79.38 202 THR A O 1
ATOM 1593 N N . ASP A 1 203 ? 7.135 -10.645 -25.297 1.00 76.44 203 ASP A N 1
ATOM 1594 C CA . ASP A 1 203 ? 8.412 -10.846 -25.966 1.00 76.44 203 ASP A CA 1
ATOM 1595 C C . ASP A 1 203 ? 9.397 -11.629 -25.090 1.00 76.44 203 ASP A C 1
ATOM 1597 O O . ASP A 1 203 ? 9.615 -11.320 -23.918 1.00 76.44 203 ASP A O 1
ATOM 1601 N N . GLN A 1 204 ? 9.989 -12.671 -25.667 1.00 77.50 204 GLN A N 1
ATOM 1602 C CA . GLN A 1 204 ? 10.968 -13.515 -24.986 1.00 77.50 204 GLN A CA 1
ATOM 1603 C C . GLN A 1 204 ? 12.411 -13.132 -25.324 1.00 77.50 204 GLN A C 1
ATOM 1605 O O . GLN A 1 204 ? 13.324 -13.664 -24.680 1.00 77.50 204 GLN A O 1
ATOM 1610 N N . ASP A 1 205 ? 12.611 -12.223 -26.283 1.00 88.88 205 ASP A N 1
ATOM 1611 C CA . ASP A 1 205 ? 13.926 -11.749 -26.688 1.00 88.88 205 ASP A CA 1
ATOM 1612 C C . ASP A 1 205 ? 14.678 -11.083 -25.524 1.00 88.88 205 ASP A C 1
ATOM 1614 O O . ASP A 1 205 ? 14.124 -10.348 -24.698 1.00 88.88 205 ASP A O 1
ATOM 1618 N N . ALA A 1 206 ? 15.979 -11.364 -25.451 1.00 91.44 206 ALA A N 1
ATOM 1619 C CA . ALA A 1 206 ? 16.820 -10.927 -24.347 1.00 91.44 206 ALA A CA 1
ATOM 1620 C C . ALA A 1 206 ? 16.930 -9.397 -24.260 1.00 91.44 206 ALA A C 1
ATOM 1622 O O . ALA A 1 206 ? 16.992 -8.857 -23.154 1.00 91.44 206 ALA A O 1
ATOM 1623 N N . LYS A 1 207 ? 16.926 -8.682 -25.394 1.00 92.12 207 LYS A N 1
ATOM 1624 C CA . LYS A 1 207 ? 17.040 -7.218 -25.407 1.00 92.12 207 LYS A CA 1
ATOM 1625 C C . LYS A 1 207 ? 15.771 -6.566 -24.879 1.00 92.12 207 LYS A C 1
ATOM 1627 O O . LYS A 1 207 ? 15.865 -5.626 -24.091 1.00 92.12 207 LYS A O 1
ATOM 1632 N N . PHE A 1 208 ? 14.605 -7.095 -25.250 1.00 91.81 208 PHE A N 1
ATOM 1633 C CA . PHE A 1 208 ? 13.322 -6.630 -24.721 1.00 91.81 208 PHE A CA 1
ATOM 1634 C C . PHE A 1 208 ? 13.242 -6.830 -23.207 1.00 91.81 208 PHE A C 1
ATOM 1636 O O . PHE A 1 208 ? 12.882 -5.895 -22.497 1.00 91.81 208 PHE A O 1
ATOM 1643 N N . LYS A 1 209 ? 13.678 -7.990 -22.699 1.00 92.44 209 LYS A N 1
ATOM 1644 C CA . LYS A 1 209 ? 13.742 -8.253 -21.251 1.00 92.44 209 LYS A CA 1
ATOM 1645 C C . LYS A 1 209 ? 14.664 -7.283 -20.517 1.00 92.44 209 LYS A C 1
ATOM 1647 O O . LYS A 1 209 ? 14.257 -6.706 -19.515 1.00 92.44 209 LYS A O 1
ATOM 1652 N N . ILE A 1 210 ? 15.875 -7.048 -21.030 1.00 95.19 210 ILE A N 1
ATOM 1653 C CA . ILE A 1 210 ? 16.819 -6.098 -20.418 1.00 95.19 210 ILE A CA 1
ATOM 1654 C C . ILE A 1 210 ? 16.226 -4.684 -20.378 1.00 95.19 210 ILE A C 1
ATOM 1656 O O . ILE A 1 210 ? 16.284 -4.017 -19.343 1.00 95.19 210 ILE A O 1
ATOM 1660 N N . LEU A 1 211 ? 15.637 -4.223 -21.485 1.00 95.94 211 LEU A N 1
ATOM 1661 C CA . LEU A 1 211 ? 15.010 -2.904 -21.539 1.00 95.94 211 LEU A CA 1
ATOM 1662 C C . LEU A 1 211 ? 13.827 -2.804 -20.570 1.00 95.94 211 LEU A C 1
ATOM 1664 O O . LEU A 1 211 ? 13.695 -1.808 -19.860 1.00 95.94 211 LEU A O 1
ATOM 1668 N N . GLN A 1 212 ? 13.004 -3.848 -20.494 1.00 94.88 212 GLN A N 1
ATOM 1669 C CA . GLN A 1 212 ? 11.891 -3.926 -19.559 1.00 94.88 212 GLN A CA 1
ATOM 1670 C C . GLN A 1 212 ? 12.365 -3.852 -18.100 1.00 94.88 212 GLN A C 1
ATOM 1672 O O . GLN A 1 212 ? 11.793 -3.098 -17.315 1.00 94.88 212 GLN A O 1
ATOM 1677 N N . GLU A 1 213 ? 13.433 -4.566 -17.733 1.00 96.50 213 GLU A N 1
ATOM 1678 C CA . GLU A 1 213 ? 14.028 -4.462 -16.397 1.00 96.50 213 GLU A CA 1
ATOM 1679 C C . GLU A 1 213 ? 14.501 -3.036 -16.095 1.00 96.50 213 GLU A C 1
ATOM 1681 O O . GLU A 1 213 ? 14.274 -2.535 -14.995 1.00 96.50 213 GLU A O 1
ATOM 1686 N N . TYR A 1 214 ? 15.129 -2.351 -17.057 1.00 98.19 214 TYR A N 1
ATOM 1687 C CA . TYR A 1 214 ? 15.539 -0.956 -16.873 1.00 98.19 214 TYR A CA 1
ATOM 1688 C C . TYR A 1 214 ? 14.346 -0.018 -16.680 1.00 98.19 214 TYR A C 1
ATOM 1690 O O . TYR A 1 214 ? 14.408 0.852 -15.812 1.00 98.19 214 TYR A O 1
ATOM 1698 N N . VAL A 1 215 ? 13.253 -0.218 -17.420 1.00 97.81 215 VAL A N 1
ATOM 1699 C CA . VAL A 1 215 ? 12.000 0.534 -17.241 1.00 97.81 215 VAL A CA 1
ATOM 1700 C C . VAL A 1 215 ? 11.400 0.288 -15.855 1.00 97.81 215 VAL A C 1
ATOM 1702 O O . VAL A 1 215 ? 11.039 1.243 -15.170 1.00 97.81 215 VAL A O 1
ATOM 1705 N N . ILE A 1 216 ? 11.339 -0.968 -15.402 1.00 98.12 216 ILE A N 1
ATOM 1706 C CA . ILE A 1 216 ? 10.828 -1.321 -14.069 1.00 98.12 216 ILE A CA 1
ATOM 1707 C C . ILE A 1 216 ? 11.687 -0.684 -12.969 1.00 98.12 216 ILE A C 1
ATOM 1709 O O . ILE A 1 216 ? 11.150 -0.067 -12.049 1.00 98.12 216 ILE A O 1
ATOM 1713 N N . ARG A 1 217 ? 13.018 -0.768 -13.082 1.00 98.44 217 ARG A N 1
ATOM 1714 C CA . ARG A 1 217 ? 13.960 -0.135 -12.143 1.00 98.44 217 ARG A CA 1
ATOM 1715 C C . ARG A 1 217 ? 13.815 1.375 -12.120 1.00 98.44 217 ARG A C 1
ATOM 1717 O O . ARG A 1 217 ? 13.784 1.960 -11.039 1.00 98.44 217 ARG A O 1
ATOM 1724 N N . TYR A 1 218 ? 13.685 2.002 -13.285 1.00 98.56 218 TYR A N 1
ATOM 1725 C CA . TYR A 1 218 ? 13.422 3.430 -13.386 1.00 98.56 218 TYR A CA 1
ATOM 1726 C C . TYR A 1 218 ? 12.130 3.811 -12.656 1.00 98.56 218 TYR A C 1
ATOM 1728 O O . TYR A 1 218 ? 12.161 4.671 -11.780 1.00 98.56 218 TYR A O 1
ATOM 1736 N N . LEU A 1 219 ? 11.017 3.140 -12.967 1.00 98.25 219 LEU A N 1
ATOM 1737 C CA . LEU A 1 219 ? 9.714 3.433 -12.374 1.00 98.25 219 LEU A CA 1
ATOM 1738 C C . LEU A 1 219 ? 9.713 3.244 -10.859 1.00 98.25 219 LEU A C 1
ATOM 1740 O O . LEU A 1 219 ? 9.274 4.149 -10.157 1.00 98.25 219 LEU A O 1
ATOM 1744 N N . ALA A 1 220 ? 10.242 2.124 -10.359 1.00 98.19 220 ALA A N 1
ATOM 1745 C CA . ALA A 1 220 ? 10.293 1.841 -8.927 1.00 98.19 220 ALA A CA 1
ATOM 1746 C C . ALA A 1 220 ? 11.118 2.890 -8.168 1.00 98.19 220 ALA A C 1
ATOM 1748 O O . ALA A 1 220 ? 10.679 3.422 -7.148 1.00 98.19 220 ALA A O 1
ATOM 1749 N N . ASN A 1 221 ? 12.299 3.247 -8.681 1.00 97.38 221 ASN A N 1
ATOM 1750 C CA . ASN A 1 221 ? 13.145 4.249 -8.035 1.00 97.38 221 ASN A CA 1
ATOM 1751 C C . ASN A 1 221 ? 12.541 5.654 -8.147 1.00 97.38 221 ASN A C 1
ATOM 1753 O O . ASN A 1 221 ? 12.531 6.388 -7.163 1.00 97.38 221 ASN A O 1
ATOM 1757 N N . LYS A 1 222 ? 11.950 6.016 -9.292 1.00 96.75 222 LYS A N 1
ATOM 1758 C CA . LYS A 1 222 ? 11.303 7.322 -9.461 1.00 96.75 222 LYS A CA 1
ATOM 1759 C C . LYS A 1 222 ? 10.053 7.459 -8.592 1.00 96.75 222 LYS A C 1
ATOM 1761 O O . LYS A 1 222 ? 9.828 8.524 -8.025 1.00 96.75 222 LYS A O 1
ATOM 1766 N N . SER A 1 223 ? 9.263 6.397 -8.417 1.00 96.31 223 SER A N 1
ATOM 1767 C CA . SER A 1 223 ? 8.162 6.424 -7.452 1.00 96.31 223 SER A CA 1
ATOM 1768 C C . SER A 1 223 ? 8.686 6.520 -6.025 1.00 96.31 223 SER A C 1
ATOM 1770 O O . SER A 1 223 ? 8.210 7.361 -5.273 1.00 96.31 223 SER A O 1
ATOM 1772 N N . ALA A 1 224 ? 9.693 5.727 -5.649 1.00 94.88 224 ALA A N 1
ATOM 1773 C CA . ALA A 1 224 ? 10.276 5.771 -4.309 1.00 94.88 224 ALA A CA 1
ATOM 1774 C C . ALA A 1 224 ? 10.831 7.159 -3.956 1.00 94.88 224 ALA A C 1
ATOM 1776 O O . ALA A 1 224 ? 10.597 7.638 -2.850 1.00 94.88 224 ALA A O 1
ATOM 1777 N N . GLU A 1 225 ? 11.489 7.824 -4.908 1.00 93.12 225 GLU A N 1
ATOM 1778 C CA . GLU A 1 225 ? 11.980 9.196 -4.773 1.00 93.12 225 GLU A CA 1
ATOM 1779 C C . GLU A 1 225 ? 10.879 10.161 -4.331 1.00 93.12 225 GLU A C 1
ATOM 1781 O O . GLU A 1 225 ? 11.092 10.928 -3.392 1.00 93.12 225 GLU A O 1
ATOM 1786 N N . LEU A 1 226 ? 9.709 10.120 -4.979 1.00 91.44 226 LEU A N 1
ATOM 1787 C CA . LEU A 1 226 ? 8.607 11.030 -4.663 1.00 91.44 226 LEU A CA 1
ATOM 1788 C C . LEU A 1 226 ? 8.150 10.851 -3.211 1.00 91.44 226 LEU A C 1
ATOM 1790 O O . LEU A 1 226 ? 8.036 11.829 -2.479 1.00 91.44 226 LEU A O 1
ATOM 1794 N N . TYR A 1 227 ? 7.992 9.608 -2.755 1.00 89.19 227 TYR A N 1
ATOM 1795 C CA . TYR A 1 227 ? 7.556 9.310 -1.386 1.00 89.19 227 TYR A CA 1
ATOM 1796 C C . TYR A 1 227 ? 8.642 9.529 -0.320 1.00 89.19 227 TYR A C 1
ATOM 1798 O O . TYR A 1 227 ? 8.317 9.663 0.862 1.00 89.19 227 TYR A O 1
ATOM 1806 N N . THR A 1 228 ? 9.923 9.586 -0.695 1.00 87.81 228 THR A N 1
ATOM 1807 C CA . THR A 1 228 ? 11.021 9.907 0.232 1.00 87.81 228 THR A CA 1
ATOM 1808 C C . THR A 1 228 ? 11.481 11.359 0.175 1.00 87.81 228 THR A C 1
ATOM 1810 O O . THR A 1 228 ? 12.303 11.745 1.009 1.00 87.81 228 THR A O 1
ATOM 1813 N N . SER A 1 229 ? 10.963 12.164 -0.756 1.00 84.44 229 SER A N 1
ATOM 1814 C CA . SER A 1 229 ? 11.326 13.574 -0.892 1.00 84.44 229 SER A CA 1
ATOM 1815 C C . SER A 1 229 ? 10.891 14.402 0.325 1.00 84.44 229 SER A C 1
ATOM 1817 O O . SER A 1 229 ? 9.872 14.124 0.961 1.00 84.44 229 SER A O 1
ATOM 1819 N N . GLN A 1 230 ? 11.657 15.448 0.652 1.00 78.19 230 GLN A N 1
ATOM 1820 C CA . GLN A 1 230 ? 11.316 16.362 1.748 1.00 78.19 230 GLN A CA 1
ATOM 1821 C C . GLN A 1 230 ? 9.968 17.050 1.513 1.00 78.19 230 GLN A C 1
ATOM 1823 O O . GLN A 1 230 ? 9.140 17.095 2.418 1.00 78.19 230 GLN A O 1
ATOM 1828 N N . THR A 1 231 ? 9.736 17.546 0.295 1.00 79.81 231 THR A N 1
ATOM 1829 C CA . THR A 1 231 ? 8.508 18.260 -0.073 1.00 79.81 231 THR A CA 1
ATOM 1830 C C . THR A 1 231 ? 7.280 17.387 0.151 1.00 79.81 231 THR A C 1
ATOM 1832 O O . THR A 1 231 ? 6.362 17.791 0.859 1.00 79.81 231 THR A O 1
ATOM 1835 N N . SER A 1 232 ? 7.297 16.145 -0.340 1.00 78.25 232 SER A N 1
ATOM 1836 C CA . SER A 1 232 ? 6.167 15.233 -0.148 1.00 78.25 232 SER A CA 1
ATOM 1837 C C . SER A 1 232 ? 5.977 14.832 1.315 1.00 78.25 232 SER A C 1
ATOM 1839 O O . SER A 1 232 ? 4.843 14.665 1.757 1.00 78.25 232 SER A O 1
ATOM 1841 N N . ARG A 1 233 ? 7.054 14.710 2.105 1.00 76.50 233 ARG A N 1
ATOM 1842 C CA . ARG A 1 233 ? 6.932 14.493 3.558 1.00 76.50 233 ARG A CA 1
ATOM 1843 C C . ARG A 1 233 ? 6.238 15.673 4.235 1.00 76.50 233 ARG A C 1
ATOM 1845 O O . ARG A 1 233 ? 5.298 15.453 4.993 1.00 76.50 233 ARG A O 1
ATOM 1852 N N . GLN A 1 234 ? 6.661 16.900 3.936 1.00 77.31 234 GLN A N 1
ATOM 1853 C CA . GLN A 1 234 ? 6.081 18.118 4.507 1.00 77.31 234 GLN A CA 1
ATOM 1854 C C . GLN A 1 234 ? 4.589 18.239 4.171 1.00 77.31 234 GLN A C 1
ATOM 1856 O O . GLN A 1 234 ? 3.774 18.401 5.081 1.00 77.31 234 GLN A O 1
ATOM 1861 N N . GLU A 1 235 ? 4.218 18.059 2.902 1.00 77.06 235 GLU A N 1
ATOM 1862 C CA . GLU A 1 235 ? 2.823 18.121 2.446 1.00 77.06 235 GLU A CA 1
ATOM 1863 C C . GLU A 1 235 ? 1.931 17.081 3.140 1.00 77.06 235 GLU A C 1
ATOM 1865 O O . GLU A 1 235 ? 0.822 17.402 3.569 1.00 77.06 235 GLU A O 1
ATOM 1870 N N . ARG A 1 236 ? 2.422 15.848 3.332 1.00 73.44 236 ARG A N 1
ATOM 1871 C CA . ARG A 1 236 ? 1.644 14.772 3.975 1.00 73.44 236 ARG A CA 1
ATOM 1872 C C . ARG A 1 236 ? 1.510 14.948 5.485 1.00 73.44 236 ARG A C 1
ATOM 1874 O O . ARG A 1 236 ? 0.466 14.626 6.048 1.00 73.44 236 ARG A O 1
ATOM 1881 N N . THR A 1 237 ? 2.529 15.497 6.147 1.00 68.62 237 THR A N 1
ATOM 1882 C CA . THR A 1 237 ? 2.485 15.755 7.598 1.00 68.62 237 THR A CA 1
ATOM 1883 C C . THR A 1 237 ? 1.545 16.895 7.999 1.00 68.62 237 THR A C 1
ATOM 1885 O O . THR A 1 237 ? 1.127 16.950 9.154 1.00 68.62 237 THR A O 1
ATOM 1888 N N . GLY A 1 238 ? 1.166 17.778 7.068 1.00 63.28 238 GLY A N 1
ATOM 1889 C CA . GLY A 1 238 ? 0.343 18.956 7.363 1.00 63.28 238 GLY A CA 1
ATOM 1890 C C . GLY A 1 238 ? -1.140 18.679 7.641 1.00 63.28 238 GLY A C 1
ATOM 1891 O O . GLY A 1 238 ? -1.826 19.552 8.163 1.00 63.28 238 GLY A O 1
ATOM 1892 N N . SER A 1 239 ? -1.651 17.486 7.318 1.00 62.84 239 SER A N 1
ATOM 1893 C CA . SER A 1 239 ? -3.093 17.181 7.373 1.00 62.84 239 SER A CA 1
ATOM 1894 C C . SER A 1 239 ? -3.619 16.774 8.758 1.00 62.84 239 SER A C 1
ATOM 1896 O O . SER A 1 239 ? -4.832 16.707 8.953 1.00 62.84 239 SER A O 1
ATOM 1898 N N . GLY A 1 240 ? -2.738 16.452 9.715 1.00 66.06 240 GLY A N 1
ATOM 1899 C CA . GLY A 1 240 ? -3.108 16.021 11.075 1.00 66.06 240 GLY A CA 1
ATOM 1900 C C . GLY A 1 240 ? -3.852 14.677 11.172 1.00 66.06 240 GLY A C 1
ATOM 1901 O O . GLY A 1 240 ? -4.092 14.187 12.276 1.00 66.06 240 GLY A O 1
ATOM 1902 N N . THR A 1 241 ? -4.185 14.049 10.041 1.00 69.62 241 THR A N 1
ATOM 1903 C CA . THR A 1 241 ? -4.918 12.780 9.980 1.00 69.62 241 THR A CA 1
ATOM 1904 C C . THR A 1 241 ? -3.935 11.625 9.778 1.00 69.62 241 THR A C 1
ATOM 1906 O O . THR A 1 241 ? -3.092 11.707 8.883 1.00 69.62 241 THR A O 1
ATOM 1909 N N . PRO A 1 242 ? -3.999 10.538 10.576 1.00 73.50 242 PRO A N 1
ATOM 1910 C CA . PRO A 1 242 ? -3.167 9.364 10.338 1.00 73.50 242 PRO A CA 1
ATOM 1911 C C . PRO A 1 242 ? -3.450 8.761 8.959 1.00 73.50 242 PRO A C 1
ATOM 1913 O O . PRO A 1 242 ? -4.528 8.234 8.706 1.00 73.50 242 PRO A O 1
ATOM 1916 N N . GLU A 1 243 ? -2.462 8.832 8.073 1.00 82.56 243 GLU A N 1
ATOM 1917 C CA . GLU A 1 243 ? -2.497 8.237 6.738 1.00 82.56 243 GLU A CA 1
ATOM 1918 C C . GLU A 1 243 ? -1.474 7.097 6.663 1.00 82.56 243 GLU A C 1
ATOM 1920 O O . GLU A 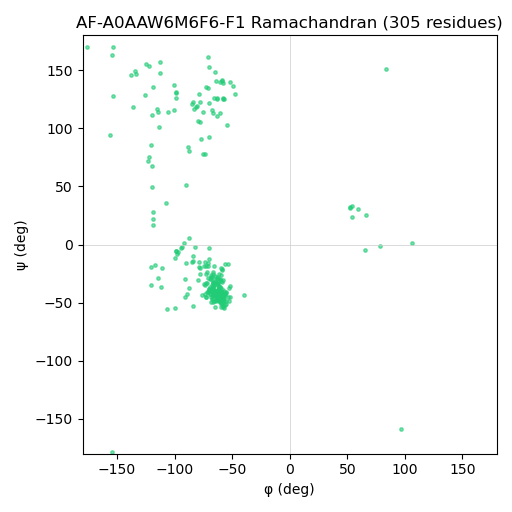1 243 ? -0.406 7.157 7.286 1.00 82.56 243 GLU A O 1
ATOM 1925 N N . TYR A 1 244 ? -1.765 6.059 5.877 1.00 88.25 244 TYR A N 1
ATOM 1926 C CA . TYR A 1 244 ? -0.802 4.993 5.628 1.00 88.25 244 TYR A CA 1
ATOM 1927 C C . TYR A 1 244 ? 0.434 5.521 4.900 1.00 88.25 244 TYR A C 1
ATOM 1929 O O . TYR A 1 244 ? 0.355 6.112 3.823 1.00 88.25 244 TYR A O 1
ATOM 1937 N N . GLN A 1 245 ? 1.596 5.273 5.498 1.00 87.25 245 GLN A N 1
ATOM 1938 C CA . GLN A 1 245 ? 2.885 5.645 4.935 1.00 87.25 245 GLN A CA 1
ATOM 1939 C C . GLN A 1 245 ? 3.520 4.411 4.280 1.00 87.25 245 GLN A C 1
ATOM 1941 O O . GLN A 1 245 ? 3.828 3.453 4.995 1.00 87.25 245 GLN A O 1
ATOM 1946 N N . PRO A 1 246 ? 3.715 4.420 2.946 1.00 89.38 246 PRO A N 1
ATOM 1947 C CA . PRO A 1 246 ? 4.454 3.385 2.234 1.00 89.38 246 PRO A CA 1
ATOM 1948 C C . PRO A 1 246 ? 5.812 3.089 2.874 1.00 89.38 246 PRO A C 1
ATOM 1950 O O . PRO A 1 246 ? 6.550 4.005 3.247 1.00 89.38 246 PRO A O 1
ATOM 1953 N N . ILE A 1 247 ? 6.152 1.806 2.985 1.00 89.88 247 ILE A N 1
ATOM 1954 C CA . ILE A 1 247 ? 7.437 1.365 3.533 1.00 89.88 247 ILE A CA 1
ATOM 1955 C C . ILE A 1 247 ? 8.481 1.459 2.425 1.00 89.88 247 ILE A C 1
ATOM 1957 O O . ILE A 1 247 ? 8.365 0.784 1.411 1.00 89.88 247 ILE A O 1
ATOM 1961 N N . LEU A 1 248 ? 9.511 2.282 2.619 1.00 91.62 248 LEU A N 1
ATOM 1962 C CA . LEU A 1 248 ? 10.606 2.452 1.661 1.00 91.62 248 LEU A CA 1
ATOM 1963 C C . LEU A 1 248 ? 11.939 2.456 2.407 1.00 91.62 248 LEU A C 1
ATOM 1965 O O . LEU A 1 248 ? 12.180 3.322 3.252 1.00 91.62 248 LEU A O 1
ATOM 1969 N N . ARG A 1 249 ? 12.811 1.490 2.103 1.00 88.81 249 ARG A N 1
ATOM 1970 C CA . ARG A 1 249 ? 14.119 1.340 2.759 1.00 88.81 249 ARG A CA 1
ATOM 1971 C C . ARG A 1 249 ? 15.263 1.610 1.770 1.00 88.81 249 ARG A C 1
ATOM 1973 O O . ARG A 1 249 ? 15.579 0.729 0.969 1.00 88.81 249 ARG A O 1
ATOM 1980 N N . PRO A 1 250 ? 15.885 2.804 1.795 1.00 85.38 250 PRO A N 1
ATOM 1981 C CA . PRO A 1 250 ? 17.074 3.080 0.990 1.00 85.38 250 PRO A CA 1
ATOM 1982 C C . PRO A 1 250 ? 18.300 2.322 1.525 1.00 85.38 250 PRO A C 1
ATOM 1984 O O . PRO A 1 250 ? 18.329 1.908 2.685 1.00 85.38 250 PRO A O 1
ATOM 1987 N N . VAL A 1 251 ? 19.335 2.178 0.688 1.00 84.06 251 VAL A N 1
ATOM 1988 C CA . VAL A 1 251 ? 20.599 1.502 1.057 1.00 84.06 251 VAL A CA 1
ATOM 1989 C C . VAL A 1 251 ? 21.355 2.257 2.155 1.00 84.06 251 VAL A C 1
ATOM 1991 O O . VAL A 1 251 ? 22.031 1.644 2.977 1.00 84.06 251 VAL A O 1
ATOM 1994 N N . TYR A 1 252 ? 21.214 3.582 2.201 1.00 77.38 252 TYR A N 1
ATOM 1995 C CA . TYR A 1 252 ? 21.725 4.417 3.281 1.00 77.38 252 TYR A CA 1
ATOM 1996 C C . TYR A 1 252 ? 20.666 5.429 3.722 1.00 77.38 252 TYR A C 1
ATOM 1998 O O . TYR A 1 252 ? 19.831 5.869 2.930 1.00 77.38 252 TYR A O 1
ATOM 2006 N N . GLN A 1 253 ? 20.704 5.797 5.002 1.00 66.94 253 GLN A N 1
ATOM 2007 C CA . GLN A 1 253 ? 19.925 6.916 5.521 1.00 66.94 253 GLN A CA 1
ATOM 2008 C C . GLN A 1 253 ? 20.708 8.206 5.286 1.00 66.94 253 GLN A C 1
ATOM 2010 O O . GLN A 1 253 ? 21.824 8.348 5.780 1.00 66.94 253 GLN A O 1
ATOM 2015 N N . ASP A 1 254 ? 20.127 9.147 4.546 1.00 67.75 254 ASP A N 1
ATOM 2016 C CA . ASP A 1 254 ? 20.661 10.505 4.447 1.00 67.75 254 ASP A CA 1
ATOM 2017 C C . ASP A 1 254 ? 20.089 11.355 5.585 1.00 67.75 254 ASP A C 1
ATOM 2019 O O . ASP A 1 254 ? 19.104 12.074 5.422 1.00 67.75 254 ASP A O 1
ATOM 2023 N N . SER A 1 255 ? 20.681 11.222 6.774 1.00 63.06 255 SER A N 1
ATOM 2024 C CA . SER A 1 255 ? 20.287 11.986 7.966 1.00 63.06 255 SER A CA 1
ATOM 2025 C C . SER A 1 255 ? 20.551 13.486 7.830 1.00 63.06 255 SER A C 1
ATOM 2027 O O . SER A 1 255 ? 20.012 14.273 8.601 1.00 63.06 255 SER A O 1
ATOM 2029 N N . THR A 1 256 ? 21.414 13.871 6.890 1.00 66.69 256 THR A N 1
ATOM 2030 C CA . THR A 1 256 ? 21.782 15.260 6.599 1.00 66.69 256 THR A CA 1
ATOM 2031 C C . THR A 1 256 ? 20.932 15.880 5.495 1.00 66.69 256 THR A C 1
ATOM 2033 O O . THR A 1 256 ? 21.103 17.059 5.200 1.00 66.69 256 THR A O 1
ATOM 2036 N N . GLU A 1 257 ? 20.020 15.099 4.907 1.00 63.94 257 GLU A N 1
ATOM 2037 C CA . GLU A 1 257 ? 19.080 15.528 3.876 1.00 63.94 257 GLU A CA 1
ATOM 2038 C C . GLU A 1 257 ? 19.748 16.193 2.652 1.00 63.94 257 GLU A C 1
ATOM 2040 O O . GLU A 1 257 ? 19.190 17.082 2.009 1.00 63.94 257 GLU A O 1
ATOM 2045 N N . THR A 1 258 ? 20.957 15.743 2.312 1.00 63.69 258 THR A N 1
ATOM 2046 C CA . THR A 1 258 ? 21.794 16.289 1.228 1.00 63.69 258 THR A CA 1
ATOM 2047 C C . THR A 1 258 ? 21.472 15.737 -0.164 1.00 63.69 258 THR A C 1
ATOM 2049 O O . THR A 1 258 ? 21.970 16.249 -1.166 1.00 63.69 258 THR A O 1
ATOM 2052 N N . GLY A 1 259 ? 20.638 14.702 -0.251 1.00 70.56 259 GLY A N 1
ATOM 2053 C CA . GLY A 1 259 ? 20.242 14.045 -1.484 1.00 70.56 259 GLY A CA 1
ATOM 2054 C C . GLY A 1 259 ? 19.191 12.954 -1.268 1.00 70.56 259 GLY A C 1
ATOM 2055 O O . GLY A 1 259 ? 18.875 12.540 -0.155 1.00 70.56 259 GLY A O 1
ATOM 2056 N N . ASN A 1 260 ? 18.630 12.465 -2.372 1.00 83.81 260 ASN A N 1
ATOM 2057 C CA . ASN A 1 260 ? 17.692 11.348 -2.366 1.00 83.81 260 ASN A CA 1
ATOM 2058 C C . ASN A 1 260 ? 18.333 10.163 -3.095 1.00 83.81 260 ASN A C 1
ATOM 2060 O O . ASN A 1 260 ? 18.575 10.238 -4.300 1.00 83.81 260 ASN A O 1
ATOM 2064 N N . PHE A 1 261 ? 18.616 9.074 -2.369 1.00 89.56 261 PHE A N 1
ATOM 2065 C CA . PHE A 1 261 ? 19.200 7.856 -2.948 1.00 89.56 261 PHE A CA 1
ATOM 2066 C C . PHE A 1 261 ? 18.403 7.374 -4.165 1.00 89.56 261 PHE A C 1
ATOM 2068 O O . PHE A 1 261 ? 18.978 7.084 -5.212 1.00 89.56 261 PHE A O 1
ATOM 2075 N N . PHE A 1 262 ? 17.074 7.349 -4.046 1.00 93.31 262 PHE A N 1
ATOM 2076 C CA . PHE A 1 262 ? 16.199 6.878 -5.111 1.00 93.31 262 PHE A CA 1
ATOM 2077 C C . PHE A 1 262 ? 16.187 7.818 -6.322 1.00 93.31 262 PHE A C 1
ATOM 2079 O O . PHE A 1 262 ? 16.064 7.330 -7.442 1.00 93.31 262 PHE A O 1
ATOM 2086 N N . ALA A 1 263 ? 16.426 9.124 -6.133 1.00 92.50 263 ALA A N 1
ATOM 2087 C CA . ALA A 1 263 ? 16.608 10.048 -7.256 1.00 92.50 263 ALA A CA 1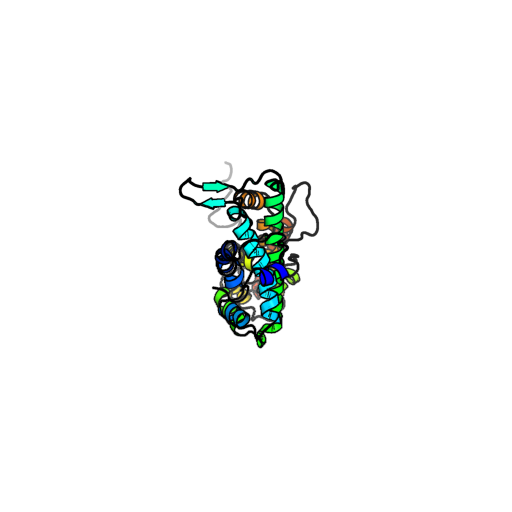
ATOM 2088 C C . ALA A 1 263 ? 17.846 9.688 -8.083 1.00 92.50 263 ALA A C 1
ATOM 2090 O O . ALA A 1 263 ? 17.763 9.537 -9.298 1.00 92.50 263 ALA A O 1
ATOM 2091 N N . GLN A 1 264 ? 18.981 9.449 -7.418 1.00 92.25 264 GLN A N 1
ATOM 2092 C CA . GLN A 1 264 ? 20.219 9.057 -8.101 1.00 92.25 264 GLN A CA 1
ATOM 2093 C C . GLN A 1 264 ? 20.053 7.734 -8.863 1.00 92.25 264 GLN A C 1
ATOM 2095 O O . GLN A 1 264 ? 20.559 7.586 -9.975 1.00 92.25 264 GLN A O 1
ATOM 2100 N N . GLN A 1 265 ? 19.326 6.772 -8.283 1.00 95.31 265 GLN A N 1
ATOM 2101 C CA . GLN A 1 265 ? 19.016 5.515 -8.966 1.00 95.31 265 GLN A CA 1
ATOM 2102 C C . GLN A 1 265 ? 18.083 5.730 -10.166 1.00 95.31 265 GLN A C 1
ATOM 2104 O O . GLN A 1 265 ? 18.314 5.151 -11.227 1.00 95.31 265 GLN A O 1
ATOM 2109 N N . ALA A 1 266 ? 17.056 6.574 -10.039 1.00 96.38 266 ALA A N 1
ATOM 2110 C CA . ALA A 1 266 ? 16.158 6.898 -11.144 1.00 96.38 266 ALA A CA 1
ATOM 2111 C C . ALA A 1 266 ? 16.917 7.551 -12.314 1.00 96.38 266 ALA A C 1
ATOM 2113 O O . ALA A 1 266 ? 16.761 7.123 -13.459 1.00 96.38 266 ALA A O 1
ATOM 2114 N N . ASP A 1 267 ? 17.800 8.513 -12.038 1.00 96.38 267 ASP A N 1
ATOM 2115 C CA . ASP A 1 267 ? 18.632 9.161 -13.060 1.00 96.38 267 ASP A CA 1
ATOM 2116 C C . ASP A 1 267 ? 19.583 8.164 -13.736 1.00 96.38 267 ASP A C 1
ATOM 2118 O O . ASP A 1 267 ? 19.711 8.144 -14.965 1.00 96.38 267 ASP A O 1
ATOM 2122 N N . TYR A 1 268 ? 20.193 7.271 -12.951 1.00 97.12 268 TYR A N 1
ATOM 2123 C CA . TYR A 1 268 ? 21.033 6.195 -13.472 1.00 97.12 268 TYR A CA 1
ATOM 2124 C C . TYR A 1 268 ? 20.271 5.292 -14.454 1.00 97.12 268 TYR A C 1
ATOM 2126 O O . TYR A 1 268 ? 20.757 5.033 -15.560 1.00 97.12 268 TYR A O 1
ATOM 2134 N N . TYR A 1 269 ? 19.070 4.830 -14.089 1.00 98.06 269 TYR A N 1
ATOM 2135 C CA . TYR A 1 269 ? 18.284 3.946 -14.953 1.00 98.06 269 TYR A CA 1
ATOM 2136 C C . TYR A 1 269 ? 17.695 4.667 -16.167 1.00 98.06 269 TYR A C 1
ATOM 2138 O O . TYR A 1 269 ? 17.678 4.081 -17.247 1.00 98.06 269 TYR A O 1
ATOM 2146 N N . SER A 1 270 ? 17.334 5.946 -16.049 1.00 97.31 270 SER A N 1
ATOM 2147 C CA . SER A 1 270 ? 16.993 6.788 -17.205 1.00 97.31 270 SER A CA 1
ATOM 2148 C C . SER A 1 270 ? 18.152 6.845 -18.215 1.00 97.31 270 SER A C 1
ATOM 2150 O O . SER A 1 270 ? 17.977 6.592 -19.410 1.00 97.31 270 SER A O 1
ATOM 2152 N N . GLY A 1 271 ? 19.384 7.061 -17.737 1.00 97.00 271 GLY A N 1
ATOM 2153 C CA . GLY A 1 271 ? 20.588 7.012 -18.571 1.00 97.00 271 GLY A CA 1
ATOM 2154 C C . GLY A 1 271 ? 20.836 5.639 -19.212 1.00 97.00 271 GLY A C 1
ATOM 2155 O O . GLY A 1 271 ? 21.239 5.562 -20.379 1.00 97.00 271 GLY A O 1
ATOM 2156 N N . LYS A 1 272 ? 20.563 4.544 -18.486 1.00 97.75 272 LYS A N 1
ATOM 2157 C CA . LYS A 1 272 ? 20.660 3.171 -19.012 1.00 97.75 272 LYS A CA 1
ATOM 2158 C C . LYS A 1 272 ? 19.641 2.890 -20.108 1.00 97.75 272 LYS A C 1
ATOM 2160 O O . LYS A 1 272 ? 20.041 2.329 -21.125 1.00 97.75 272 LYS A O 1
ATOM 2165 N N . ILE A 1 273 ? 18.387 3.314 -19.942 1.00 96.62 273 ILE A N 1
ATOM 2166 C CA . ILE A 1 273 ? 17.339 3.197 -20.968 1.00 96.62 273 ILE A CA 1
ATOM 2167 C C . ILE A 1 273 ? 17.800 3.895 -22.249 1.00 96.62 273 ILE A C 1
ATOM 2169 O O . ILE A 1 273 ? 17.913 3.252 -23.290 1.00 96.62 273 ILE A O 1
ATOM 2173 N N . ASN A 1 274 ? 18.184 5.171 -22.158 1.00 94.44 274 ASN A N 1
ATOM 2174 C CA . ASN A 1 274 ? 18.622 5.952 -23.318 1.00 94.44 274 ASN A CA 1
ATOM 2175 C C . ASN A 1 274 ? 19.838 5.336 -24.025 1.00 94.44 274 ASN A C 1
ATOM 2177 O O . ASN A 1 274 ? 19.871 5.214 -25.250 1.00 94.44 274 ASN A O 1
ATOM 2181 N N . SER A 1 275 ? 20.840 4.904 -23.256 1.00 95.31 275 SER A N 1
ATOM 2182 C CA . SER A 1 275 ? 22.037 4.263 -23.812 1.00 95.31 275 SER A CA 1
ATOM 2183 C C . SER A 1 275 ? 21.702 2.941 -24.509 1.00 95.31 275 SER A C 1
ATOM 2185 O O . SER A 1 275 ? 22.234 2.656 -25.581 1.00 95.31 275 SER A O 1
ATOM 2187 N N . PHE A 1 276 ? 20.804 2.145 -23.921 1.00 95.50 276 PHE A N 1
ATOM 2188 C CA . PHE A 1 276 ? 20.390 0.854 -24.465 1.00 95.50 276 PHE A CA 1
ATOM 2189 C C . PHE A 1 276 ? 19.571 1.006 -25.749 1.00 95.50 276 PHE A C 1
ATOM 2191 O O . PHE A 1 276 ? 19.828 0.285 -26.714 1.00 95.50 276 PHE A O 1
ATOM 2198 N N . LEU A 1 277 ? 18.648 1.972 -25.788 1.00 93.69 277 LEU A N 1
ATOM 2199 C CA . LEU A 1 277 ? 17.866 2.306 -26.981 1.00 93.69 277 LEU A CA 1
ATOM 2200 C C . LEU A 1 277 ? 18.776 2.715 -28.141 1.00 93.69 277 LEU A C 1
ATOM 2202 O O . LEU A 1 277 ? 18.644 2.185 -29.237 1.00 93.69 277 LEU A O 1
ATOM 2206 N N . ASN A 1 278 ? 19.757 3.588 -27.895 1.00 91.12 278 ASN A N 1
ATOM 2207 C CA . ASN A 1 278 ? 20.689 4.033 -28.934 1.00 91.12 278 ASN A CA 1
ATOM 2208 C C . ASN A 1 278 ? 21.565 2.893 -29.478 1.00 91.12 278 ASN A C 1
ATOM 2210 O O . ASN A 1 278 ? 21.806 2.816 -30.685 1.00 91.12 278 ASN A O 1
ATOM 2214 N N . ALA A 1 279 ? 22.033 2.002 -28.599 1.00 92.94 279 ALA A N 1
ATOM 2215 C CA . ALA A 1 279 ? 22.882 0.875 -28.979 1.00 92.94 279 ALA A CA 1
ATOM 2216 C C . ALA A 1 279 ? 22.129 -0.219 -29.757 1.00 92.94 279 ALA A C 1
ATOM 2218 O O . ALA A 1 279 ? 22.737 -0.891 -30.585 1.00 92.94 279 ALA A O 1
ATOM 2219 N N . ASN A 1 280 ? 20.823 -0.379 -29.519 1.00 91.88 280 ASN A N 1
ATOM 2220 C CA . ASN A 1 280 ? 19.998 -1.455 -30.087 1.00 91.88 280 ASN A CA 1
ATOM 2221 C C . ASN A 1 280 ? 18.858 -0.926 -30.973 1.00 91.88 280 ASN A C 1
ATOM 2223 O O . ASN A 1 280 ? 17.855 -1.607 -31.164 1.00 91.88 280 ASN A O 1
ATOM 2227 N N . ALA A 1 281 ? 18.986 0.296 -31.490 1.00 87.00 281 ALA A N 1
ATOM 2228 C CA . ALA A 1 281 ? 17.891 1.007 -32.147 1.00 87.00 281 ALA A CA 1
ATOM 2229 C C . ALA A 1 281 ? 17.284 0.223 -33.325 1.00 87.00 281 ALA A C 1
ATOM 2231 O O . ALA A 1 281 ? 16.067 0.115 -33.428 1.00 87.00 281 ALA A O 1
ATOM 2232 N N . GLU A 1 282 ? 18.124 -0.389 -34.165 1.00 85.31 282 GLU A N 1
ATOM 2233 C CA . GLU A 1 282 ? 17.678 -1.196 -35.312 1.00 85.31 282 GLU A CA 1
ATOM 2234 C C . GLU A 1 282 ? 16.880 -2.430 -34.871 1.00 85.31 282 GLU A C 1
ATOM 2236 O O . GLU A 1 282 ? 15.803 -2.686 -35.402 1.00 85.31 282 GLU A O 1
ATOM 2241 N N . ASP A 1 283 ? 17.362 -3.146 -33.852 1.00 84.44 283 ASP A N 1
ATOM 2242 C CA . ASP A 1 283 ? 16.706 -4.352 -33.335 1.00 84.44 283 ASP A CA 1
ATOM 2243 C C . ASP A 1 283 ? 15.388 -4.047 -32.609 1.00 84.44 283 ASP A C 1
ATOM 2245 O O . ASP A 1 283 ? 14.474 -4.870 -32.587 1.00 84.44 283 ASP A O 1
ATOM 2249 N N . LEU A 1 284 ? 15.294 -2.863 -32.002 1.00 84.25 284 LEU A N 1
ATOM 2250 C CA . LEU A 1 284 ? 14.123 -2.407 -31.254 1.00 84.25 284 LEU A CA 1
ATOM 2251 C C . LEU A 1 284 ? 13.127 -1.619 -32.119 1.00 84.25 284 LEU A C 1
ATOM 2253 O O . LEU A 1 284 ? 12.123 -1.142 -31.594 1.00 84.25 284 LEU A O 1
ATOM 2257 N N . GLY A 1 285 ? 13.392 -1.459 -33.422 1.00 80.81 285 GLY A N 1
ATOM 2258 C CA . GLY A 1 285 ? 12.531 -0.689 -34.327 1.00 80.81 285 GLY A CA 1
ATOM 2259 C C . GLY A 1 285 ? 12.488 0.811 -34.007 1.00 80.81 285 GLY A C 1
ATOM 2260 O O . GLY A 1 285 ? 11.506 1.487 -34.310 1.00 80.81 285 GLY A O 1
ATOM 2261 N N . VAL A 1 286 ? 13.535 1.339 -33.371 1.00 81.62 286 VAL A N 1
ATOM 2262 C CA . VAL A 1 286 ? 13.669 2.750 -32.997 1.00 81.62 286 VAL A CA 1
ATOM 2263 C C . VAL A 1 286 ? 14.536 3.463 -34.031 1.00 81.62 286 VAL A C 1
ATOM 2265 O O . VAL A 1 286 ? 15.632 3.021 -34.372 1.00 81.62 286 VAL A O 1
ATOM 2268 N N . ASN A 1 287 ? 14.077 4.615 -34.517 1.00 70.88 287 ASN A N 1
ATOM 2269 C CA . ASN A 1 287 ? 14.902 5.461 -35.373 1.00 70.88 287 ASN A CA 1
ATOM 2270 C C . ASN A 1 287 ? 16.027 6.082 -34.535 1.00 70.88 287 ASN A C 1
ATOM 2272 O O . ASN A 1 287 ? 15.751 6.799 -33.574 1.00 70.88 287 ASN A O 1
ATOM 2276 N N . LYS A 1 288 ? 17.295 5.843 -34.903 1.00 59.50 288 LYS A N 1
ATOM 2277 C CA . LYS A 1 288 ? 18.429 6.526 -34.258 1.00 59.50 288 LYS A CA 1
ATOM 2278 C C . LYS A 1 288 ? 18.236 8.041 -34.415 1.00 59.50 288 LYS A C 1
ATOM 2280 O O . LYS A 1 288 ? 18.113 8.497 -35.557 1.00 59.50 288 LYS A O 1
ATOM 2285 N N . PRO A 1 289 ? 18.238 8.840 -33.332 1.00 52.50 289 PRO A N 1
ATOM 2286 C CA . PRO A 1 289 ? 18.347 10.282 -33.485 1.00 52.50 289 PRO A CA 1
ATOM 2287 C C . PRO A 1 289 ? 19.643 10.555 -34.250 1.00 52.50 289 PRO A C 1
ATOM 2289 O O . PRO A 1 289 ? 20.705 10.047 -33.884 1.00 52.50 289 PRO A O 1
ATOM 2292 N N . SER A 1 290 ? 19.558 11.284 -35.366 1.00 46.03 290 SER A N 1
ATOM 2293 C CA . SER A 1 290 ? 20.737 11.520 -36.192 1.00 46.03 290 SER A CA 1
ATOM 2294 C C . SER A 1 290 ? 21.755 12.312 -35.368 1.00 46.03 290 SER A C 1
ATOM 2296 O O . SER A 1 290 ? 21.554 13.492 -35.092 1.00 46.0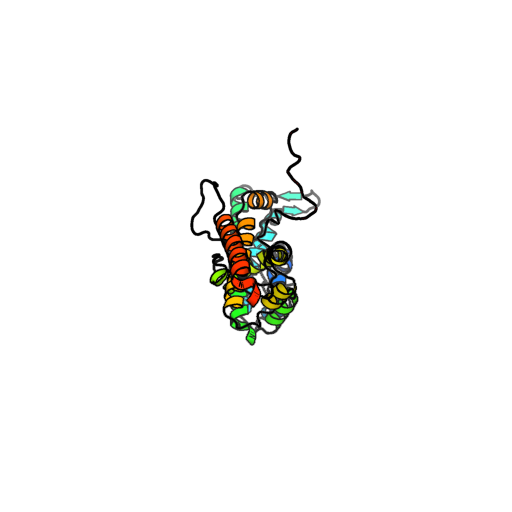3 290 SER A O 1
ATOM 2298 N N . THR A 1 291 ? 22.869 11.690 -34.994 1.00 47.31 291 THR A N 1
ATOM 2299 C CA . THR A 1 291 ? 24.011 12.374 -34.363 1.00 47.31 291 THR A CA 1
ATOM 2300 C C . THR A 1 291 ? 24.759 13.282 -35.338 1.00 47.31 291 THR A C 1
ATOM 2302 O O . THR A 1 291 ? 25.672 14.004 -34.943 1.00 47.31 291 THR A O 1
ATOM 2305 N N . ALA A 1 292 ? 24.357 13.302 -36.611 1.00 40.97 292 ALA A N 1
ATOM 2306 C CA . ALA A 1 292 ? 24.796 14.309 -37.552 1.00 40.97 292 ALA A CA 1
ATOM 2307 C C . ALA A 1 292 ? 24.165 15.657 -37.177 1.00 40.97 292 ALA A C 1
ATOM 2309 O O . ALA A 1 292 ? 23.086 16.015 -37.650 1.00 40.97 292 ALA A O 1
ATOM 2310 N N . ILE A 1 293 ? 24.875 16.448 -36.369 1.00 45.50 293 ILE A N 1
ATOM 2311 C CA . ILE A 1 293 ? 24.781 17.901 -36.498 1.00 45.50 293 ILE A CA 1
ATOM 2312 C C . ILE A 1 293 ? 25.105 18.184 -37.963 1.00 45.50 293 ILE A C 1
ATOM 2314 O O . ILE A 1 293 ? 26.250 18.080 -38.402 1.00 45.50 293 ILE A O 1
ATOM 2318 N N . ASN A 1 294 ? 24.067 18.452 -38.746 1.00 44.53 294 ASN A N 1
ATOM 2319 C CA . ASN A 1 294 ? 24.184 18.713 -40.167 1.00 44.53 294 ASN A CA 1
ATOM 2320 C C . ASN A 1 294 ? 24.749 20.134 -40.326 1.00 44.53 294 ASN A C 1
ATOM 2322 O O . ASN A 1 294 ? 24.017 21.091 -40.581 1.00 44.53 294 ASN A O 1
ATOM 2326 N N . PHE A 1 295 ? 26.065 20.283 -40.123 1.00 47.19 295 PHE A N 1
ATOM 2327 C CA . PHE A 1 295 ? 26.797 21.542 -40.316 1.00 47.19 295 PHE A CA 1
ATOM 2328 C C . PHE A 1 295 ? 26.624 22.096 -41.742 1.00 47.19 295 PHE A C 1
ATOM 2330 O O . PHE A 1 295 ? 26.829 23.283 -41.958 1.00 47.19 295 PHE A O 1
ATOM 2337 N N . ASN A 1 296 ? 26.175 21.264 -42.691 1.00 43.06 296 ASN A N 1
ATOM 2338 C CA . ASN A 1 296 ? 25.911 21.624 -44.081 1.00 43.06 296 ASN A CA 1
ATOM 2339 C C . ASN A 1 296 ? 24.441 21.410 -44.490 1.00 43.06 296 ASN A C 1
ATOM 2341 O O . ASN A 1 296 ? 24.155 20.832 -45.538 1.00 43.06 296 ASN A O 1
ATOM 2345 N N . SER A 1 297 ? 23.481 21.904 -43.704 1.00 47.47 297 SER A N 1
ATOM 2346 C CA . SER A 1 297 ? 22.152 22.181 -44.272 1.00 47.47 297 SER A CA 1
ATOM 2347 C C . SER A 1 297 ? 22.235 23.431 -45.159 1.00 47.47 297 SER A C 1
ATOM 2349 O O . SER A 1 297 ? 22.835 24.435 -44.772 1.00 47.47 297 SER A O 1
ATOM 2351 N N . LYS A 1 298 ? 21.630 23.389 -46.358 1.00 51.34 298 LYS A N 1
ATOM 2352 C CA . LYS A 1 298 ? 21.589 24.521 -47.317 1.00 51.34 298 LYS A CA 1
ATOM 2353 C C . LYS A 1 298 ? 21.052 25.828 -46.705 1.00 51.34 298 LYS A C 1
ATOM 2355 O O . LYS A 1 298 ? 21.279 26.892 -47.272 1.00 51.34 298 LYS A O 1
ATOM 2360 N N . GLU A 1 299 ? 20.380 25.744 -45.560 1.00 48.69 299 GLU A N 1
ATOM 2361 C CA . GLU A 1 299 ? 19.698 26.841 -44.872 1.00 48.69 299 GLU A CA 1
ATOM 2362 C C . GLU A 1 299 ? 20.505 27.459 -43.714 1.00 48.69 299 GLU A C 1
ATOM 2364 O O . GLU A 1 299 ? 20.096 28.484 -43.176 1.00 48.69 299 GLU A O 1
ATOM 2369 N N . LYS A 1 300 ? 21.674 26.911 -43.343 1.00 48.19 300 LYS A N 1
ATOM 2370 C CA . LYS A 1 300 ? 22.541 27.487 -42.294 1.00 48.19 300 LYS A CA 1
ATOM 2371 C C . LYS A 1 300 ? 23.947 27.788 -42.810 1.00 48.19 300 LYS A C 1
ATOM 2373 O O . LYS A 1 300 ? 24.921 27.147 -42.428 1.00 48.19 300 LYS A O 1
ATOM 2378 N N . LYS A 1 301 ? 24.078 28.817 -43.653 1.00 43.16 301 LYS A N 1
ATOM 2379 C CA . LYS A 1 301 ? 25.384 29.435 -43.937 1.00 43.16 301 LYS A CA 1
ATOM 2380 C C . LYS A 1 301 ? 25.787 30.340 -42.770 1.00 43.16 301 LYS A C 1
ATOM 2382 O O . LYS A 1 301 ? 25.472 31.522 -42.769 1.00 43.16 301 LYS A O 1
ATOM 2387 N N . VAL A 1 302 ? 26.504 29.797 -41.787 1.00 48.75 302 VAL A N 1
ATOM 2388 C CA . VAL A 1 302 ? 27.130 30.582 -40.704 1.00 48.75 302 VAL A CA 1
ATOM 2389 C C . VAL A 1 302 ? 28.544 31.000 -41.112 1.00 48.75 302 VAL A C 1
ATOM 2391 O O . VAL A 1 302 ? 29.485 30.746 -40.389 1.00 48.75 302 VAL A O 1
ATOM 2394 N N . PHE A 1 303 ? 28.717 31.593 -42.295 1.00 43.69 303 PHE A N 1
ATOM 2395 C CA . PHE A 1 303 ? 29.929 32.340 -42.654 1.00 43.69 303 PHE A CA 1
ATOM 2396 C C . PHE A 1 303 ? 29.567 33.340 -43.755 1.00 43.69 303 PHE A C 1
ATOM 2398 O O . PHE A 1 303 ? 29.556 33.009 -44.940 1.00 43.69 303 PHE A O 1
ATOM 2405 N N . THR A 1 304 ? 29.246 34.573 -43.368 1.00 41.34 304 THR A N 1
ATOM 2406 C CA . THR A 1 304 ? 29.426 35.725 -44.254 1.00 41.34 304 THR A CA 1
ATOM 2407 C C . THR A 1 304 ? 30.882 36.147 -44.136 1.00 41.34 304 THR A C 1
ATOM 2409 O O . THR A 1 304 ? 31.347 36.501 -43.054 1.00 41.34 304 THR A O 1
ATOM 2412 N N . SER A 1 305 ? 31.605 36.038 -45.246 1.00 38.28 305 SER A N 1
ATOM 2413 C CA . SER A 1 305 ? 32.959 36.549 -45.423 1.00 38.28 305 SER A CA 1
ATOM 2414 C C . SER A 1 305 ? 33.065 37.992 -44.934 1.00 38.28 305 SER A C 1
ATOM 2416 O O . SER A 1 305 ? 32.272 38.841 -45.336 1.00 38.28 305 SER A O 1
ATOM 2418 N N . ILE A 1 306 ? 34.064 38.250 -44.094 1.00 43.47 306 ILE A N 1
ATOM 2419 C CA . ILE A 1 306 ? 34.540 39.596 -43.779 1.00 43.47 306 ILE A CA 1
ATOM 2420 C C . ILE A 1 306 ? 35.077 40.192 -45.089 1.00 43.47 306 ILE A C 1
ATOM 2422 O O . ILE A 1 306 ? 35.888 39.558 -45.767 1.00 43.47 306 ILE A O 1
ATOM 2426 N N . SER A 1 307 ? 34.584 41.369 -45.466 1.00 41.19 307 SER A N 1
ATOM 2427 C CA . SER A 1 307 ? 35.186 42.266 -46.461 1.00 41.19 307 SER A CA 1
ATOM 2428 C C . SER A 1 307 ? 35.476 43.589 -45.780 1.00 41.19 307 SER A C 1
ATOM 2430 O O . SER A 1 307 ? 34.613 44.008 -44.976 1.00 41.19 307 SER A O 1
#

Solvent-accessible surface area (backbone atoms only — not comparable to full-atom values): 17786 Å² total; per-residue (Å²): 131,68,60,73,56,76,46,53,69,60,36,47,77,58,34,97,69,94,64,94,66,61,47,82,78,49,53,67,35,47,51,51,32,36,61,74,66,44,33,83,75,45,30,64,68,55,54,52,52,24,40,71,53,80,44,54,67,58,28,53,39,51,42,46,14,44,36,22,32,17,49,34,64,38,59,85,51,74,56,56,44,84,53,100,91,43,83,45,67,82,76,66,86,90,84,62,82,79,76,54,67,70,57,52,53,53,48,34,52,50,26,37,52,50,9,53,57,30,42,33,55,38,49,56,50,48,68,76,36,34,89,83,37,52,67,41,51,53,41,49,54,65,77,54,65,72,87,52,82,60,85,43,28,57,46,34,28,75,58,14,69,41,47,36,89,62,31,51,52,36,40,60,73,43,40,66,58,40,49,50,45,42,64,64,49,52,51,72,77,38,55,73,68,53,43,54,51,57,60,66,64,75,68,83,51,69,68,60,47,52,52,48,43,34,51,32,26,19,45,36,18,46,44,49,25,53,73,69,32,69,67,52,46,54,64,61,64,71,69,83,60,96,68,92,74,68,57,74,57,69,99,65,84,61,88,80,68,83,65,54,72,32,45,57,48,17,52,51,26,50,53,48,45,55,54,50,47,66,76,40,14,78,86,63,76,42,82,70,78,74,82,67,78,66,76,79,45,98,87,53,78,90,70,81,79,89,126

Secondary structure (DSSP, 8-state):
--SSS-SHHHHHTTS---S---GGGTHHHHHHHIIIIIHHHH-HHHHHHHHHSS-HHHHHHHHHHHHHHHHHHHTTTTTEEEETTEEEE---TTT-PPPPHHHHHHHHHHHHHHHHHHHHHHHHHHHHTTTT-HHHHHHHHHHT-S--S--SHHHHHHTT--B-TT-HHHHHHHHHHHHHHIIIIIHHHS-HHHHHHHHHT----HHHHHHHHHHHHHHHHHHHHHHHSHHHHHHHHTT-S-------B-SS--TT----HHHHHHHHHHHHHHHHHHHTTTTTTPPPP-----TT-TT----PPP-

Sequence (307 aa):
MSTIIPDIETLKTVVKINAAIPYESVSPYINDALDIYIEPQVGNVIIDIASTGEDTTLKDKILRCLGPLTLALATDELGISFGDSGITVQNEQGKRSPANEAKIAAAKVSLFYRGMQALDRLLDYLERNKLKYPNYADHISITNQVSCFIRSAQEYQDIGLVNIDYSTLTYRTMLPTIRQLQERHVREMLTDDLYNRLLAMTDQDAKFKILQEYVIRYLANKSAELYTSQTSRQERTGSGTPEYQPILRPVYQDSTETGNFFAQQADYYSGKINSFLNANAEDLGVNKPSTAINFNSKEKKVFTSIS

Radius of gyration: 26.45 Å; Cα contacts (8 Å, |Δi|>4): 311; chains: 1; bounding box: 64×63×89 Å

Mean predicted aligned error: 8.67 Å

Nearest PDB structures (foldseek):
  6gcn-assembly1_A  TM=2.004E-01  e=8.924E+00  Aquifex aeolicus VF5

Organism: NCBI:txid246787

Foldseek 3Di:
DQLLCVAPVLLCVQDPDPDPQHRVLQVVLLVVLCVVPPCLQQNPVLSVVLSVVPPVVSSVLLSNLSSLSSCLVSLVPSQWDQDPVGIDGDDDPDDDHDDPPVVSLVSSLVSNVRNVVSSQVSNVVCVVPCVVPVVRVVSCCVLPVDFALQDALCCLCVLLVWDQVRRRVLCSVLVVVLVVCCVPPVPVLDDPVLSVVLSVVPDPDPLSVVLSSLSSNLSSLVSLQCLPAPVNVVVVVPPSRDDDRGRTDAPDDPPVNPDDNSVVSNVVSSVVNNVSCQVCVVVSVHDRPPPPPVPDDVPDPPDDDDD

InterPro domains:
  IPR046558 Protein of unknown function DUF6712 [PF20459] (52-139)

pLDDT: mean 85.39, std 14.64, range [38.28, 98.56]